Protein 1RYA (pdb70)

Organism: Escherichia coli (strain K12) (NCBI:txid83333)

CATH classification: 3.90.79.10

Secondary structure (DSSP, 8-state):
--PPPHHHHHHHHHHS-EEEEEEEEE-TTS-EEEEEE-SSSSTTSEE--EEEPPTT--HHHHHHHHHHHHHSS---GGGSEEEEEEEEEESSBTTBSSS-EEEEEEEEEEE--GGG----SSSEEEEEEE-HHHHHH-TTB-HHHHGGG-HHHHTT-TT-/--PPPHHHHHHHHHHS-EEEEEEEEE-TTS-EEEEEE-SSSSTTSEE--EEEPPTT--HHHHHHHHHHHHHS----GGGPEEEEEEEEEESSBTTBSSS-EEEEEEEEEEE--GGG----SSSEEEEEEE-HHHHHH-TTB-HHHHTTTS--S-EEEE--

GO terms:
  GO:0047917 GDP-glucosidase activity (F, IDA)
  GO:0000287 magnesium ion binding (F, IMP)
  GO:0030145 manganese ion binding (F, IMP)
  GO:0000287 magnesium ion binding (F, IDA)
  GO:0008727 GDP-mannose mannosyl hydrolase activity (F, IDA)
  GO:0042802 identical protein binding (F, IDA)
  GO:0042803 protein homodimerization activity (F, IDA)

Structure (mmCIF, N/CA/C/O backbone):
data_1RYA
#
_entry.id   1RYA
#
_cell.length_a   50.069
_cell.length_b   81.363
_cell.length_c   98.974
_cell.angle_alpha   90.00
_cell.angle_beta   90.00
_cell.angle_gamma   90.00
#
_symmetry.space_group_name_H-M   'P 21 21 21'
#
loop_
_entity.id
_entity.type
_entity.pdbx_description
1 polymer 'GDP-mannose mannosyl hydrolase'
2 non-polymer 'MAGNESIUM ION'
3 non-polymer "GUANOSINE-5'-DIPHOSPHATE"
4 non-polymer 2-AMINO-2-HYDROXYMETHYL-PROPANE-1,3-DIOL
5 non-polymer 'CHLORIDE ION'
6 water water
#
loop_
_atom_site.group_PDB
_atom_site.id
_atom_site.type_symbol
_atom_site.label_atom_id
_atom_site.label_alt_id
_atom_site.label_comp_id
_atom_site.label_asym_id
_atom_site.label_entity_id
_atom_site.label_seq_id
_atom_site.pdbx_PDB_ins_code
_atom_site.Cartn_x
_atom_site.Cartn_y
_atom_site.Cartn_z
_atom_site.occupancy
_atom_site.B_iso_or_equiv
_atom_site.auth_seq_id
_atom_site.auth_comp_id
_atom_site.auth_asym_id
_atom_site.auth_atom_id
_atom_site.pdbx_PDB_model_num
ATOM 1 N N . MET A 1 1 ? 14.555 25.915 44.456 1.00 24.52 1 MET A N 1
ATOM 2 C CA . MET A 1 1 ? 15.163 25.129 45.581 1.00 24.64 1 MET A CA 1
ATOM 3 C C . MET A 1 1 ? 15.525 23.740 45.082 1.00 23.04 1 MET A C 1
ATOM 4 O O . MET A 1 1 ? 14.650 22.990 44.654 1.00 24.31 1 MET A O 1
ATOM 9 N N . MET A 1 2 ? 16.813 23.407 45.135 1.00 20.54 2 MET A N 1
ATOM 10 C CA . MET A 1 2 ? 17.304 22.096 44.747 1.00 18.02 2 MET A CA 1
ATOM 11 C C . MET A 1 2 ? 18.763 21.922 45.155 1.00 16.04 2 MET A C 1
ATOM 12 O O . MET A 1 2 ? 19.673 22.284 44.413 1.00 15.04 2 MET A O 1
ATOM 17 N N . PHE A 1 3 ? 18.981 21.365 46.337 1.00 14.29 3 PHE A N 1
ATOM 18 C CA . PHE A 1 3 ? 20.310 20.949 46.755 1.00 13.17 3 PHE A CA 1
ATOM 19 C C . PHE A 1 3 ? 20.551 19.574 46.143 1.00 12.85 3 PHE A C 1
ATOM 20 O O . PHE A 1 3 ? 19.745 18.657 46.330 1.00 14.40 3 PHE A O 1
ATOM 28 N N . LEU A 1 4 ? 21.625 19.442 45.377 1.00 10.76 4 LEU A N 1
ATOM 29 C CA . LEU A 1 4 ? 21.883 18.228 44.595 1.00 10.89 4 LEU A CA 1
ATOM 30 C C . LEU A 1 4 ? 22.658 17.193 45.385 1.00 10.34 4 LEU A C 1
ATOM 31 O O . LEU A 1 4 ? 23.583 17.529 46.120 1.00 10.57 4 LEU A O 1
ATOM 36 N N . ARG A 1 5 ? 22.324 15.927 45.203 1.00 10.62 5 ARG A N 1
ATOM 37 C CA . ARG A 1 5 ? 23.161 14.862 45.701 1.00 10.72 5 ARG A CA 1
ATOM 38 C C . ARG A 1 5 ? 24.535 14.983 45.040 1.00 10.09 5 ARG A C 1
ATOM 39 O O . ARG A 1 5 ? 24.682 15.573 43.955 1.00 10.03 5 ARG A O 1
ATOM 47 N N . GLN A 1 6 ? 25.534 14.425 45.683 1.00 10.32 6 GLN A N 1
ATOM 48 C CA . GLN A 1 6 ? 26.907 14.661 45.271 1.00 10.83 6 GLN A CA 1
ATOM 49 C C . GLN A 1 6 ? 27.194 14.232 43.841 1.00 10.24 6 GLN A C 1
ATOM 50 O O . GLN A 1 6 ? 27.939 14.912 43.156 1.00 9.78 6 GLN A O 1
ATOM 56 N N . GLU A 1 7 ? 26.621 13.126 43.374 1.00 10.33 7 GLU A N 1
ATOM 57 C CA . GLU A 1 7 ? 26.898 12.666 42.010 1.00 10.84 7 GLU A CA 1
ATOM 58 C C . GLU A 1 7 ? 26.484 13.695 40.995 1.00 10.39 7 GLU A C 1
ATOM 59 O O . GLU A 1 7 ? 27.217 13.997 40.048 1.00 10.04 7 GLU A O 1
ATOM 65 N N . ASP A 1 8 ? 25.275 14.225 41.161 1.00 10.20 8 ASP A N 1
ATOM 66 C CA . ASP A 1 8 ? 24.777 15.205 40.208 1.00 10.35 8 ASP A CA 1
ATOM 67 C C . ASP A 1 8 ? 25.457 16.551 40.359 1.00 9.26 8 ASP A C 1
ATOM 68 O O . ASP A 1 8 ? 25.677 17.225 39.362 1.00 9.25 8 ASP A O 1
ATOM 73 N N . PHE A 1 9 ? 25.850 16.909 41.576 1.00 9.26 9 PHE A N 1
ATOM 74 C CA . PHE A 1 9 ? 26.639 18.120 41.740 1.00 8.67 9 PHE A CA 1
ATOM 75 C C . PHE A 1 9 ? 27.995 17.984 41.027 1.00 8.24 9 PHE A C 1
ATOM 76 O O . PHE A 1 9 ? 28.436 18.920 40.358 1.00 8.35 9 PHE A O 1
ATOM 84 N N . ALA A 1 10 ? 28.623 16.812 41.108 1.00 8.10 10 ALA A N 1
ATOM 85 C CA . ALA A 1 10 ? 29.883 16.588 40.410 1.00 7.62 10 ALA A CA 1
ATOM 86 C C . ALA A 1 10 ? 29.685 16.737 38.908 1.00 7.59 10 ALA A C 1
ATOM 87 O O . ALA A 1 10 ? 30.464 17.394 38.247 1.00 8.20 10 ALA A O 1
ATOM 89 N N . THR A 1 11 ? 28.643 16.115 38.356 1.00 7.79 11 THR A N 1
ATOM 90 C CA . THR A 1 11 ? 28.396 16.202 36.927 1.00 7.51 11 THR A CA 1
ATOM 91 C C . THR A 1 11 ? 28.136 17.654 36.504 1.00 7.65 11 THR A C 1
ATOM 92 O O . THR A 1 11 ? 28.636 18.116 35.488 1.00 8.10 11 THR A O 1
ATOM 96 N N . VAL A 1 12 ? 27.368 18.383 37.304 1.00 7.90 12 VAL A N 1
ATOM 97 C CA . VAL A 1 12 ? 27.101 19.795 37.051 1.00 7.93 12 VAL A CA 1
ATOM 98 C C . VAL A 1 12 ? 28.416 20.591 37.033 1.00 7.29 12 VAL A C 1
ATOM 99 O O . VAL A 1 12 ? 28.689 21.332 36.081 1.00 7.21 12 VAL A O 1
ATOM 103 N N . VAL A 1 13 ? 29.229 20.453 38.081 1.00 7.88 13 VAL A N 1
ATOM 104 C CA . VAL A 1 13 ? 30.448 21.235 38.164 1.00 7.71 13 VAL A CA 1
ATOM 105 C C . VAL A 1 13 ? 31.403 20.901 36.995 1.00 7.93 13 VAL A C 1
ATOM 106 O O . VAL A 1 13 ? 32.033 21.794 36.424 1.00 8.35 13 VAL A O 1
ATOM 110 N N . ARG A 1 14 ? 31.494 19.634 36.623 1.00 8.08 14 ARG A N 1
ATOM 111 C CA . ARG A 1 14 ? 32.297 19.229 35.467 1.00 9.38 14 ARG A CA 1
ATOM 112 C C . ARG A 1 14 ? 31.849 19.877 34.176 1.00 9.19 14 ARG A C 1
ATOM 113 O O . ARG A 1 14 ? 32.654 20.099 33.260 1.00 10.50 14 ARG A O 1
ATOM 121 N N . SER A 1 15 ? 30.540 20.100 34.067 1.00 8.36 15 SER A N 1
ATOM 122 C CA . SER A 1 15 ? 29.897 20.323 32.768 1.00 8.60 15 SER A CA 1
ATOM 123 C C . SER A 1 15 ? 29.457 21.749 32.455 1.00 7.70 15 SER A C 1
ATOM 124 O O . SER A 1 15 ? 29.175 22.021 31.305 1.00 8.15 15 SER A O 1
ATOM 127 N N . THR A 1 16 ? 29.375 22.646 33.437 1.00 7.85 16 THR A N 1
ATOM 128 C CA . THR A 1 16 ? 28.737 23.936 33.182 1.00 7.51 16 THR A CA 1
ATOM 129 C C . THR A 1 16 ? 29.140 24.956 34.232 1.00 7.15 16 THR A C 1
ATOM 130 O O . THR A 1 16 ? 29.525 24.561 35.318 1.00 7.96 16 THR A O 1
ATOM 134 N N . PRO A 1 17 ? 29.035 26.269 33.965 1.00 7.46 17 PRO A N 1
ATOM 135 C CA . PRO A 1 17 ? 29.292 27.239 35.030 1.00 7.87 17 PRO A CA 1
ATOM 136 C C . PRO A 1 17 ? 28.239 27.202 36.132 1.00 7.22 17 PRO A C 1
ATOM 137 O O . PRO A 1 17 ? 27.036 27.015 35.896 1.00 7.75 17 PRO A O 1
ATOM 141 N N . LEU A 1 18 ? 28.701 27.354 37.358 1.00 7.23 18 LEU A N 1
ATOM 142 C CA . LEU A 1 18 ? 27.855 27.706 38.486 1.00 7.29 18 LEU A CA 1
ATOM 143 C C . LEU A 1 18 ? 27.530 29.179 38.403 1.00 7.21 18 LEU A C 1
ATOM 144 O O . LEU A 1 18 ? 28.262 29.958 37.791 1.00 8.15 18 LEU A O 1
ATOM 149 N N . VAL A 1 19 ? 26.412 29.551 39.013 1.00 8.01 19 VAL A N 1
ATOM 150 C CA . VAL A 1 19 ? 26.022 30.936 39.154 1.00 9.15 19 VAL A CA 1
ATOM 151 C C . VAL A 1 19 ? 25.954 31.226 40.637 1.00 8.00 19 VAL A C 1
ATOM 152 O O . VAL A 1 19 ? 25.338 30.468 41.368 1.00 8.42 19 VAL A O 1
ATOM 156 N N . SER A 1 20 ? 26.624 32.275 41.093 1.00 8.20 20 SER A N 1
ATOM 157 C CA . SER A 1 20 ? 26.698 32.529 42.529 1.00 8.12 20 SER A CA 1
ATOM 158 C C . SER A 1 20 ? 26.538 33.998 42.868 1.00 7.66 20 SER A C 1
ATOM 159 O O . SER A 1 20 ? 26.585 34.849 41.999 1.00 8.13 20 SER A O 1
ATOM 162 N N . LEU A 1 21 ? 26.313 34.254 44.155 1.00 7.45 21 LEU A N 1
ATOM 163 C CA . LEU A 1 21 ? 26.304 35.608 44.727 1.00 8.25 21 LEU A CA 1
ATOM 164 C C . LEU A 1 21 ? 27.464 35.715 45.688 1.00 8.76 21 LEU A C 1
ATOM 165 O O . LEU A 1 21 ? 27.647 34.830 46.509 1.00 9.56 21 LEU A O 1
ATOM 170 N N . ASP A 1 22 ? 28.246 36.781 45.582 1.00 7.70 22 ASP A N 1
ATOM 171 C CA . ASP A 1 22 ? 29.289 37.110 46.552 1.00 8.48 22 ASP A CA 1
ATOM 172 C C . ASP A 1 22 ? 28.881 38.351 47.302 1.00 7.92 22 ASP A C 1
ATOM 173 O O . ASP A 1 22 ? 28.366 39.292 46.716 1.00 8.24 22 ASP A O 1
ATOM 178 N N . PHE A 1 23 ? 29.145 38.349 48.614 1.00 7.50 23 PHE A N 1
ATOM 179 C CA . PHE A 1 23 ? 28.773 39.443 49.516 1.00 8.00 23 PHE A CA 1
ATOM 180 C C . PHE A 1 23 ? 30.025 40.187 49.961 1.00 8.43 23 PHE A C 1
ATOM 181 O O . PHE A 1 23 ? 30.904 39.609 50.605 1.00 8.70 23 PHE A O 1
ATOM 189 N N . ILE A 1 24 ? 30.097 41.461 49.602 1.00 8.99 24 ILE A N 1
ATOM 190 C CA . ILE A 1 24 ? 31.184 42.347 49.973 1.00 9.58 24 ILE A CA 1
ATOM 191 C C . ILE A 1 24 ? 30.600 43.198 51.102 1.00 8.81 24 ILE A C 1
ATOM 192 O O . ILE A 1 24 ? 29.857 44.160 50.865 1.00 9.32 24 ILE A O 1
ATOM 197 N N . VAL A 1 25 ? 30.887 42.796 52.332 1.00 8.43 25 VAL A N 1
ATOM 198 C CA . VAL A 1 25 ? 30.194 43.254 53.535 1.00 8.96 25 VAL A CA 1
ATOM 199 C C . VAL A 1 25 ? 31.106 44.189 54.323 1.00 9.50 25 VAL A C 1
ATOM 200 O O . VAL A 1 25 ? 32.206 43.818 54.662 1.00 9.57 25 VAL A O 1
ATOM 204 N N . GLU A 1 26 ? 30.623 45.396 54.596 1.00 10.69 26 GLU A N 1
ATOM 205 C CA . GLU A 1 26 ? 31.379 46.427 55.294 1.00 11.42 26 GLU A CA 1
ATOM 206 C C . GLU A 1 26 ? 30.839 46.560 56.718 1.00 11.42 26 GLU A C 1
ATOM 207 O O . GLU A 1 26 ? 29.622 46.442 56.935 1.00 12.01 26 GLU A O 1
ATOM 213 N N . ASN A 1 27 ? 31.720 46.825 57.674 1.00 11.60 27 ASN A N 1
ATOM 214 C CA . ASN A 1 27 ? 31.310 47.090 59.053 1.00 12.75 27 ASN A CA 1
ATOM 215 C C . ASN A 1 27 ? 31.269 48.606 59.317 1.00 14.36 27 ASN A C 1
ATOM 216 O O . ASN A 1 27 ? 31.239 49.397 58.382 1.00 15.13 27 ASN A O 1
ATOM 221 N N . SER A 1 28 ? 31.307 48.997 60.592 1.00 16.45 28 SER A N 1
ATOM 222 C CA . SER A 1 28 ? 31.231 50.417 60.982 1.00 18.37 28 SER A CA 1
ATOM 223 C C . SER A 1 28 ? 32.566 51.151 60.903 1.00 19.03 28 SER A C 1
ATOM 224 O O . SER A 1 28 ? 32.612 52.366 61.106 1.00 21.24 28 SER A O 1
ATOM 227 N N . ARG A 1 29 ? 33.650 50.421 60.644 1.00 18.53 29 ARG A N 1
ATOM 228 C CA . ARG A 1 29 ? 35.023 50.949 60.598 1.00 18.96 29 ARG A CA 1
ATOM 229 C C . ARG A 1 29 ? 35.612 50.970 59.178 1.00 18.11 29 ARG A C 1
ATOM 230 O O . ARG A 1 29 ? 36.832 51.079 59.014 1.00 19.19 29 ARG A O 1
ATOM 238 N N . GLY A 1 30 ? 34.770 50.806 58.159 1.00 17.07 30 GLY A N 1
ATOM 239 C CA . GLY A 1 30 ? 35.230 50.822 56.777 1.00 16.51 30 GLY A CA 1
ATOM 240 C C . GLY A 1 30 ? 36.034 49.594 56.353 1.00 15.78 30 GLY A C 1
ATOM 241 O O . GLY A 1 30 ? 36.786 49.642 55.382 1.00 17.87 30 GLY A O 1
ATOM 242 N N . GLU A 1 31 ? 35.857 48.499 57.080 1.00 12.48 31 GLU A N 1
ATOM 243 C CA . GLU A 1 31 ? 36.549 47.235 56.836 1.00 11.28 31 GLU A CA 1
ATOM 244 C C . GLU A 1 31 ? 35.571 46.231 56.247 1.00 10.47 31 GLU A C 1
ATOM 245 O O . GLU A 1 31 ? 34.361 46.385 56.380 1.00 10.52 31 GLU A O 1
ATOM 251 N N . PHE A 1 32 ? 36.111 45.185 55.635 1.00 9.63 32 PHE A N 1
ATOM 252 C CA . PHE A 1 32 ? 35.319 44.232 54.847 1.00 9.10 32 PHE A CA 1
ATOM 253 C C . PHE A 1 32 ? 35.497 42.817 55.370 1.00 8.65 32 PHE A C 1
ATOM 254 O O . PHE A 1 32 ? 36.585 42.420 55.787 1.00 9.61 32 PHE A O 1
ATOM 262 N N . LEU A 1 33 ? 34.420 42.042 55.342 1.00 8.38 33 LEU A N 1
ATOM 263 C CA . LEU A 1 33 ? 34.400 40.710 55.933 1.00 8.29 33 LEU A CA 1
ATOM 264 C C . LEU A 1 33 ? 35.054 39.662 55.034 1.00 8.43 33 LEU A C 1
ATOM 265 O O . LEU A 1 33 ? 34.666 39.478 53.876 1.00 9.07 33 LEU A O 1
ATOM 270 N N . LEU A 1 34 ? 36.028 38.952 55.589 1.00 8.42 34 LEU A N 1
ATOM 271 C CA . LEU A 1 34 ? 36.632 37.801 54.943 1.00 9.23 34 LEU A CA 1
ATOM 272 C C . LEU A 1 34 ? 36.627 36.632 55.898 1.00 8.41 34 LEU A C 1
ATOM 273 O O . LEU A 1 34 ? 36.852 36.786 57.104 1.00 9.15 34 LEU A O 1
ATOM 278 N N . GLY A 1 35 ? 36.379 35.447 55.376 1.00 8.15 35 GLY A N 1
ATOM 279 C CA . GLY A 1 35 ? 36.456 34.220 56.138 1.00 8.10 35 GLY A CA 1
ATOM 280 C C . GLY A 1 35 ? 37.500 33.291 55.570 1.00 7.86 35 GLY A C 1
ATOM 281 O O . GLY A 1 35 ? 37.774 33.330 54.388 1.00 8.22 35 GLY A O 1
ATOM 282 N N . LYS A 1 36 ? 38.113 32.475 56.420 1.00 8.51 36 LYS A N 1
ATOM 283 C CA . LYS A 1 36 ? 39.144 31.548 55.991 1.00 8.63 36 LYS A CA 1
ATOM 284 C C . LYS A 1 36 ? 38.457 30.234 55.610 1.00 8.54 36 LYS A C 1
ATOM 285 O O . LYS A 1 36 ? 37.906 29.547 56.453 1.00 8.78 36 LYS A O 1
ATOM 291 N N . ARG A 1 37 ? 38.428 29.940 54.319 1.00 7.85 37 ARG A N 1
ATOM 292 C CA . ARG A 1 37 ? 37.571 28.891 53.771 1.00 8.13 37 ARG A CA 1
ATOM 293 C C . ARG A 1 37 ? 38.025 27.510 54.193 1.00 8.69 37 ARG A C 1
ATOM 294 O O . ARG A 1 37 ? 39.215 27.180 54.094 1.00 9.92 37 ARG A O 1
ATOM 302 N N . THR A 1 38 ? 37.066 26.691 54.588 1.00 9.03 38 THR A N 1
ATOM 303 C CA . THR A 1 38 ? 37.314 25.304 54.949 1.00 10.92 38 THR A CA 1
ATOM 304 C C . THR A 1 38 ? 37.089 24.328 53.788 1.00 10.62 38 THR A C 1
ATOM 305 O O . THR A 1 38 ? 37.490 23.183 53.879 1.00 11.99 38 THR A O 1
ATOM 309 N N . ASN A 1 39 ? 36.424 24.772 52.726 1.00 10.05 39 ASN A N 1
ATOM 310 C CA . ASN A 1 39 ? 36.085 23.930 51.583 1.00 10.48 39 ASN A CA 1
ATOM 311 C C . ASN A 1 39 ? 36.843 24.370 50.332 1.00 10.15 39 ASN A C 1
ATOM 312 O O . ASN A 1 39 ? 37.177 25.529 50.152 1.00 9.76 39 ASN A O 1
ATOM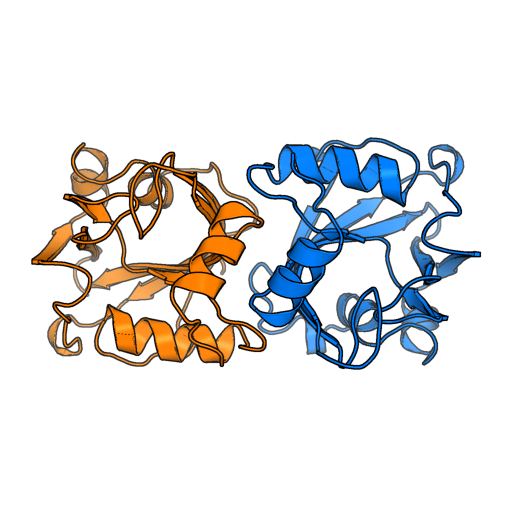 317 N N . ARG A 1 40 ? 37.048 23.420 49.433 1.00 10.12 40 ARG A N 1
ATOM 318 C CA . ARG A 1 40 ? 37.481 23.703 48.076 1.00 9.83 40 ARG A CA 1
ATOM 319 C C . ARG A 1 40 ? 36.273 24.218 47.283 1.00 9.25 40 ARG A C 1
ATOM 320 O O . ARG A 1 40 ? 35.145 23.862 47.609 1.00 9.11 40 ARG A O 1
ATOM 328 N N . PRO A 1 41 ? 36.465 25.030 46.247 1.00 9.32 41 PRO A N 1
ATOM 329 C CA . PRO A 1 41 ? 37.767 25.571 45.834 1.00 10.14 41 PRO A CA 1
ATOM 330 C C . PRO A 1 41 ? 38.230 26.742 46.700 1.00 10.25 41 PRO A C 1
ATOM 331 O O . PRO A 1 41 ? 37.493 27.159 47.589 1.00 10.09 41 PRO A O 1
ATOM 335 N N . ALA A 1 42 ? 39.435 27.256 46.441 1.00 10.85 42 ALA A N 1
ATOM 336 C CA . ALA A 1 42 ? 40.044 28.319 47.248 1.00 10.91 42 ALA A CA 1
ATOM 337 C C . ALA A 1 42 ? 40.111 27.931 48.735 1.00 10.80 42 ALA A C 1
ATOM 338 O O . ALA A 1 42 ? 40.006 28.770 49.615 1.00 11.11 42 ALA A O 1
ATOM 340 N N . GLN A 1 43 ? 40.275 26.650 49.010 1.00 10.76 43 GLN A N 1
ATOM 341 C CA . GLN A 1 43 ? 40.405 26.169 50.379 1.00 10.77 43 GLN A CA 1
ATOM 342 C C . GLN A 1 43 ? 41.616 26.763 51.077 1.00 10.56 43 GLN A C 1
ATOM 343 O O . GLN A 1 43 ? 42.704 26.842 50.493 1.00 11.46 43 GLN A O 1
ATOM 349 N N . GLY A 1 44 ? 41.425 27.213 52.310 1.00 10.05 44 GLY A N 1
ATOM 350 C CA . GLY A 1 44 ? 42.491 27.768 53.131 1.00 9.99 44 GLY A CA 1
ATOM 351 C C . GLY A 1 44 ? 42.736 29.251 52.929 1.00 10.06 44 GLY A C 1
ATOM 352 O O . GLY A 1 44 ? 43.430 29.883 53.722 1.00 11.49 44 GLY A O 1
ATOM 353 N N . TYR A 1 45 ? 42.195 29.812 51.853 1.00 9.77 45 TYR A N 1
ATOM 354 C CA . TYR A 1 45 ? 42.311 31.237 51.578 1.00 8.93 45 TYR A CA 1
ATOM 355 C C . TYR A 1 45 ? 41.248 32.034 52.310 1.00 8.72 45 TYR A C 1
ATOM 356 O O . TYR A 1 45 ? 40.155 31.548 52.541 1.00 9.26 45 TYR A O 1
ATOM 365 N N . TRP A 1 46 ? 41.569 33.280 52.633 1.00 8.65 46 TRP A N 1
ATOM 366 C CA . TRP A 1 46 ? 40.582 34.265 53.039 1.00 8.30 46 TRP A CA 1
ATOM 367 C C . TRP A 1 46 ? 39.776 34.691 51.814 1.00 8.62 46 TRP A C 1
ATOM 368 O O . TRP A 1 46 ? 40.341 34.991 50.765 1.00 9.29 46 TRP A O 1
ATOM 379 N N . PHE A 1 47 ? 38.455 34.739 51.962 1.00 8.13 47 PHE A N 1
ATOM 380 C CA . PHE A 1 47 ? 37.561 35.024 50.841 1.00 8.02 47 PHE A CA 1
ATOM 381 C C . PHE A 1 47 ? 36.314 35.691 51.386 1.00 8.09 47 PHE A C 1
ATOM 382 O O . PHE A 1 47 ? 35.891 35.415 52.515 1.00 8.12 47 PHE A O 1
ATOM 390 N N . VAL A 1 48 ? 35.697 36.555 50.598 1.00 7.84 48 VAL A N 1
ATOM 391 C CA . VAL A 1 48 ? 34.366 37.052 50.955 1.00 8.24 48 VAL A CA 1
ATOM 392 C C . VAL A 1 48 ? 33.369 35.893 51.005 1.00 7.90 48 VAL A C 1
ATOM 393 O O . VAL A 1 48 ? 33.549 34.888 50.295 1.00 8.52 48 VAL A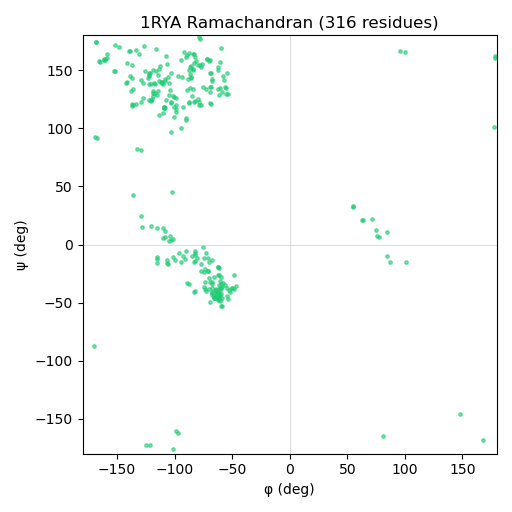 O 1
ATOM 397 N N . PRO A 1 49 ? 32.336 35.974 51.830 1.00 7.99 49 PRO A N 1
ATOM 398 C CA . PRO A 1 49 ? 31.292 34.939 51.802 1.00 8.04 49 PRO A CA 1
ATOM 399 C C . PRO A 1 49 ? 30.479 34.975 50.524 1.00 7.91 49 PRO A C 1
ATOM 400 O O . PRO A 1 49 ? 30.245 36.036 49.980 1.00 8.07 49 PRO A O 1
ATOM 404 N N . GLY A 1 50 ? 30.031 33.817 50.084 1.00 7.88 50 GLY A N 1
ATOM 405 C CA . GLY A 1 50 ? 29.259 33.755 48.857 1.00 7.82 50 GLY A CA 1
ATOM 406 C C . GLY A 1 50 ? 28.879 32.337 48.513 1.00 7.72 50 GLY A C 1
ATOM 407 O O . GLY A 1 50 ? 29.495 31.402 49.006 1.00 8.56 50 GLY A O 1
ATOM 408 N N . GLY A 1 51 ? 27.892 32.145 47.640 1.00 7.35 51 GLY A N 1
ATOM 409 C CA . GLY A 1 51 ? 27.529 30.798 47.265 1.00 7.47 51 GLY A CA 1
ATOM 410 C C . GLY A 1 51 ? 26.610 30.735 46.087 1.00 7.58 51 GLY A C 1
ATOM 411 O O . GLY A 1 51 ? 26.150 31.753 45.590 1.00 7.08 51 GLY A O 1
ATOM 412 N N . ARG A 1 52 ? 26.356 29.514 45.636 1.00 7.92 52 ARG A N 1
ATOM 413 C CA . ARG A 1 52 ? 25.668 29.310 44.366 1.00 8.05 52 ARG A CA 1
ATOM 414 C C . ARG A 1 52 ? 24.133 29.374 44.462 1.00 7.39 52 ARG A C 1
ATOM 415 O O . ARG A 1 52 ? 23.538 29.042 45.492 1.00 8.31 52 ARG A O 1
ATOM 423 N N . VAL A 1 53 ? 23.541 29.816 43.359 1.00 7.47 53 VAL A N 1
ATOM 424 C CA . VAL A 1 53 ? 22.099 29.831 43.127 1.00 8.08 53 VAL A CA 1
ATOM 425 C C . VAL A 1 53 ? 21.677 28.453 42.625 1.00 8.07 53 VAL A C 1
ATOM 426 O O . VAL A 1 53 ? 22.318 27.878 41.745 1.00 8.81 53 VAL A O 1
ATOM 430 N N . GLN A 1 54 ? 20.602 27.914 43.193 1.00 8.08 54 GLN A N 1
ATOM 431 C CA . GLN A 1 54 ? 20.103 26.599 42.854 1.00 8.05 54 GLN A CA 1
ATOM 432 C C . GLN A 1 54 ? 19.097 26.654 41.700 1.00 7.74 54 GLN A C 1
ATOM 433 O O . GLN A 1 54 ? 18.572 27.703 41.343 1.00 7.92 54 GLN A O 1
ATOM 439 N N . LYS A 1 55 ? 18.867 25.488 41.115 1.00 8.24 55 LYS A N 1
ATOM 440 C CA . LYS A 1 55 ? 17.862 25.326 40.070 1.00 8.74 55 LYS A CA 1
ATOM 441 C C . LYS A 1 55 ? 16.488 25.832 40.506 1.00 8.60 55 LYS A C 1
ATOM 442 O O . LYS A 1 55 ? 15.984 25.466 41.578 1.00 9.45 55 LYS A O 1
ATOM 448 N N . ASP A 1 56 ? 15.898 26.660 39.657 1.00 9.25 56 ASP A N 1
ATOM 449 C CA . ASP A 1 56 ? 14.565 27.234 39.842 1.00 9.47 56 ASP A CA 1
ATOM 450 C C . ASP A 1 56 ? 14.462 28.136 41.060 1.00 10.45 56 ASP A C 1
ATOM 451 O O . ASP A 1 56 ? 13.356 28.444 41.504 1.00 12.51 56 ASP A O 1
ATOM 456 N N . GLU A 1 57 ? 15.599 28.642 41.532 1.00 9.69 57 GLU A N 1
ATOM 457 C CA . GLU A 1 57 ? 15.639 29.582 42.635 1.00 9.30 57 GLU A CA 1
ATOM 458 C C . GLU A 1 57 ? 15.827 30.984 42.097 1.00 9.42 57 GLU A C 1
ATOM 459 O O . GLU A 1 57 ? 16.748 31.240 41.330 1.00 9.60 57 GLU A O 1
ATOM 465 N N . THR A 1 58 ? 14.978 31.925 42.498 1.00 9.14 58 THR A N 1
ATOM 466 C CA . THR A 1 58 ? 15.164 33.304 42.080 1.00 9.89 58 THR A CA 1
ATOM 467 C C . THR A 1 58 ? 16.356 33.910 42.777 1.00 9.11 58 THR A C 1
ATOM 468 O O . THR A 1 58 ? 16.779 33.437 43.843 1.00 9.51 58 THR A O 1
ATOM 472 N N . LEU A 1 59 ? 16.891 34.979 42.197 1.00 9.22 59 LEU A N 1
ATOM 473 C CA . LEU A 1 59 ? 17.987 35.705 42.840 1.00 9.19 59 LEU A CA 1
ATOM 474 C C . LEU A 1 59 ? 17.556 36.248 44.199 1.00 9.87 59 LEU A C 1
ATOM 475 O O . LEU A 1 59 ? 18.323 36.240 45.138 1.00 9.93 59 LEU A O 1
ATOM 480 N N . GLU A 1 60 ? 16.312 36.692 44.281 1.00 11.01 60 GLU A N 1
ATOM 481 C CA . GLU A 1 60 ? 15.733 37.233 45.502 1.00 11.42 60 GLU A CA 1
ATOM 482 C C . GLU A 1 60 ? 15.744 36.158 46.602 1.00 11.22 60 GLU A C 1
ATOM 483 O O . GLU A 1 60 ? 16.177 36.405 47.734 1.00 11.64 60 GLU A O 1
ATOM 489 N N . ALA A 1 61 ? 15.275 34.958 46.275 1.00 10.02 61 ALA A N 1
ATOM 490 C CA . ALA A 1 61 ? 15.269 33.868 47.237 1.00 9.77 61 ALA A CA 1
ATOM 491 C C . ALA A 1 61 ? 16.681 33.416 47.587 1.00 9.75 61 ALA A C 1
ATOM 492 O O . ALA A 1 61 ? 16.973 33.110 48.727 1.00 9.89 61 ALA A O 1
ATOM 494 N N . ALA A 1 62 ? 17.566 33.344 46.602 1.00 9.50 62 ALA 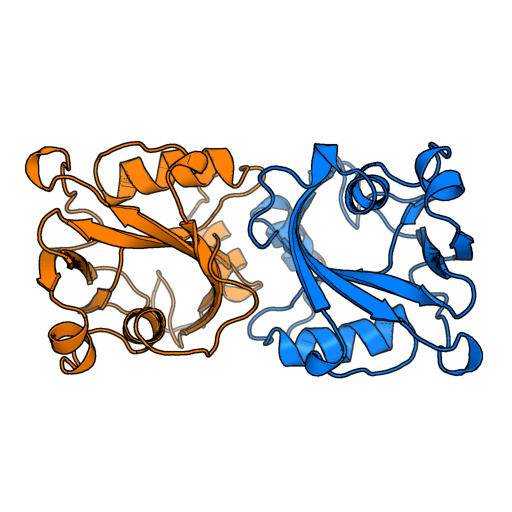A N 1
ATOM 495 C CA . ALA A 1 62 ? 18.954 32.970 46.856 1.00 8.99 62 ALA A CA 1
ATOM 496 C C . ALA A 1 62 ? 19.640 33.952 47.800 1.00 8.33 62 ALA A C 1
ATOM 497 O O . ALA A 1 62 ? 20.398 33.545 48.663 1.00 8.42 62 ALA A O 1
ATOM 499 N N . PHE A 1 63 ? 19.362 35.235 47.624 1.00 8.09 63 PHE A N 1
ATOM 500 C CA . PHE A 1 63 ? 19.994 36.247 48.448 1.00 7.61 63 PHE A CA 1
ATOM 501 C C . PHE A 1 63 ? 19.620 36.049 49.922 1.00 8.03 63 PHE A C 1
ATOM 502 O O . PHE A 1 63 ? 20.465 36.132 50.810 1.00 8.21 63 PHE A O 1
ATOM 510 N N . GLU A 1 64 ? 18.336 35.788 50.170 1.00 8.22 64 GLU A N 1
ATOM 511 C CA . GLU A 1 64 ? 17.871 35.527 51.541 1.00 8.76 64 GLU A CA 1
ATOM 512 C C . GLU A 1 64 ? 18.477 34.250 52.102 1.00 8.53 64 GLU A C 1
ATOM 513 O O . GLU A 1 64 ? 18.960 34.215 53.237 1.00 8.74 64 GLU A O 1
ATOM 519 N N . ARG A 1 65 ? 18.468 33.189 51.315 1.00 8.28 65 ARG A N 1
ATOM 520 C CA . ARG A 1 65 ? 18.990 31.915 51.781 1.00 8.57 65 ARG A CA 1
ATOM 521 C C . ARG A 1 65 ? 20.490 32.028 52.081 1.00 8.46 65 ARG A C 1
ATOM 522 O O . ARG A 1 65 ? 20.971 31.547 53.103 1.00 9.21 65 ARG A O 1
ATOM 530 N N . LEU A 1 66 ? 21.223 32.658 51.171 1.00 8.03 66 LEU A N 1
ATOM 531 C CA . LEU A 1 66 ? 22.673 32.746 51.250 1.00 8.41 66 LEU A CA 1
ATOM 532 C C . LEU A 1 66 ? 23.146 33.717 52.334 1.00 8.48 66 LEU A C 1
ATOM 533 O O . LEU A 1 66 ? 24.128 33.438 53.002 1.00 8.77 66 LEU A O 1
ATOM 538 N N . THR A 1 67 ? 22.471 34.851 52.521 1.00 7.87 67 THR A N 1
ATOM 539 C CA . THR A 1 67 ? 22.872 35.717 53.631 1.00 8.17 67 THR A CA 1
ATOM 540 C C . THR A 1 67 ? 22.640 34.998 54.949 1.00 8.53 67 THR A C 1
ATOM 541 O O . THR A 1 67 ? 23.481 35.036 55.837 1.00 9.12 67 THR A O 1
ATOM 545 N N . MET A 1 68 ? 21.515 34.308 55.075 1.00 9.11 68 MET A N 1
ATOM 546 C CA . MET A 1 68 ? 21.275 33.569 56.292 1.00 10.29 68 MET A CA 1
ATOM 547 C C . MET A 1 68 ? 22.316 32.464 56.500 1.00 9.93 68 MET A C 1
ATOM 548 O O . MET A 1 68 ? 22.872 32.315 57.599 1.00 11.49 68 MET A O 1
ATOM 553 N N . ALA A 1 69 ? 22.621 31.697 55.456 1.00 10.17 69 ALA A N 1
ATOM 554 C CA . ALA A 1 69 ? 23.563 30.575 55.589 1.00 10.99 69 ALA A CA 1
ATOM 555 C C . ALA A 1 69 ? 24.998 31.035 55.799 1.00 10.63 69 ALA A C 1
ATOM 556 O O . ALA A 1 69 ? 25.756 30.414 56.545 1.00 12.08 69 ALA A O 1
ATOM 558 N N . GLU A 1 70 ? 25.391 32.105 55.129 1.00 9.14 70 GLU A N 1
ATOM 559 C CA . GLU A 1 70 ? 26.790 32.566 55.158 1.00 8.97 70 GLU A CA 1
ATOM 560 C C . GLU A 1 70 ? 27.094 33.510 56.310 1.00 9.01 70 GLU A C 1
ATOM 561 O O . GLU A 1 70 ? 28.215 33.537 56.793 1.00 9.36 70 GLU A O 1
ATOM 567 N N . LEU A 1 71 ? 26.125 34.335 56.693 1.00 8.90 71 LEU A N 1
ATOM 568 C CA . LEU A 1 71 ? 26.326 35.420 57.651 1.00 9.31 71 LEU A CA 1
ATOM 569 C C . LEU A 1 71 ? 25.543 35.231 58.948 1.00 9.61 71 LEU A C 1
ATOM 570 O O . LEU A 1 71 ? 25.781 35.952 59.915 1.00 10.91 71 LEU A O 1
ATOM 575 N N . GLY A 1 72 ? 24.604 34.290 58.964 1.00 10.00 72 GLY A N 1
ATOM 576 C CA . GLY A 1 72 ? 23.729 34.117 60.115 1.00 10.34 72 GLY A CA 1
ATOM 577 C C . GLY A 1 72 ? 22.605 35.121 60.243 1.00 11.29 72 GLY A C 1
ATOM 578 O O . GLY A 1 72 ? 21.904 35.095 61.265 1.00 12.66 72 GLY A O 1
ATOM 579 N N . LEU A 1 73 ? 22.416 35.978 59.246 1.00 9.85 73 LEU A N 1
ATOM 580 C CA . LEU A 1 73 ? 21.410 37.029 59.239 1.00 9.97 73 LEU A CA 1
ATOM 581 C C . LEU A 1 73 ? 20.754 37.028 57.870 1.00 9.95 73 LEU A C 1
ATOM 582 O O . LEU A 1 73 ? 21.434 37.230 56.846 1.00 10.24 73 LEU A O 1
ATOM 587 N N . ARG A 1 74 ? 19.439 36.817 57.825 1.00 9.24 74 ARG A N 1
ATOM 588 C CA . ARG A 1 74 ? 18.674 36.882 56.588 1.00 10.00 74 ARG A CA 1
ATOM 589 C C . ARG A 1 74 ? 18.432 38.321 56.197 1.00 9.96 74 ARG A C 1
ATOM 590 O O . ARG A 1 74 ? 17.827 39.093 56.955 1.00 11.62 74 ARG A O 1
ATOM 598 N N . LEU A 1 75 ? 18.910 38.711 55.022 1.00 8.88 75 LEU A N 1
ATOM 599 C CA . LEU A 1 75 ? 18.694 40.037 54.458 1.00 9.56 75 LEU A CA 1
ATOM 600 C C . LEU A 1 75 ? 18.005 39.898 53.115 1.00 9.53 75 LEU A C 1
ATOM 601 O O . LEU A 1 75 ? 18.243 38.928 52.383 1.00 9.91 75 LEU A O 1
ATOM 606 N N . PRO A 1 76 ? 17.161 40.864 52.772 1.00 11.01 76 PRO A N 1
ATOM 607 C CA . PRO A 1 76 ? 16.543 40.864 51.449 1.00 11.12 76 PRO A CA 1
ATOM 608 C C . PRO A 1 76 ? 17.481 41.452 50.401 1.00 10.91 76 PRO A C 1
ATOM 609 O O . PRO A 1 76 ? 18.362 42.220 50.756 1.00 10.30 76 PRO A O 1
ATOM 613 N N . ILE A 1 77 ? 17.274 41.127 49.126 1.00 11.08 77 ILE A N 1
ATOM 614 C CA . ILE A 1 77 ? 18.163 41.575 48.053 1.00 11.51 77 ILE A CA 1
ATOM 615 C C . ILE A 1 77 ? 18.175 43.094 47.928 1.00 11.49 77 ILE A C 1
ATOM 616 O O . ILE A 1 77 ? 19.165 43.677 47.505 1.00 11.25 77 ILE A O 1
ATOM 621 N N . THR A 1 78 ? 17.087 43.735 48.354 1.00 11.91 78 THR A N 1
ATOM 622 C CA . THR A 1 78 ? 17.033 45.199 48.383 1.00 12.63 78 THR A CA 1
ATOM 623 C C . THR A 1 78 ? 18.069 45.820 49.312 1.00 12.45 78 THR A C 1
ATOM 624 O O . THR A 1 78 ? 18.373 47.012 49.192 1.00 13.75 78 THR A O 1
ATOM 628 N N . ALA A 1 79 ? 18.607 45.040 50.252 1.00 12.06 79 ALA A N 1
ATOM 629 C CA . ALA A 1 79 ? 19.679 45.523 51.130 1.00 12.29 79 ALA A CA 1
ATOM 630 C C . ALA A 1 79 ? 21.015 45.625 50.407 1.00 12.13 79 ALA A C 1
ATOM 631 O O . ALA A 1 79 ? 21.913 46.340 50.850 1.00 13.12 79 ALA A O 1
ATOM 633 N N . GLY A 1 80 ? 21.148 44.901 49.301 1.00 11.79 80 GLY A N 1
ATOM 634 C CA . GLY A 1 80 ? 22.404 44.829 48.584 1.00 12.22 80 GLY A CA 1
ATOM 635 C C . GLY A 1 80 ? 22.477 45.790 47.416 1.00 12.74 80 GLY A C 1
ATOM 636 O O . GLY A 1 80 ? 21.487 46.039 46.748 1.00 14.20 80 GLY A O 1
ATOM 637 N N . GLN A 1 81 ? 23.660 46.319 47.172 1.00 12.37 81 GLN A N 1
ATOM 638 C CA . GLN A 1 81 ? 23.962 47.111 45.981 1.00 13.49 81 GLN A CA 1
ATOM 639 C C . GLN A 1 81 ? 24.659 46.194 44.977 1.00 12.25 81 GLN A C 1
ATOM 640 O O . GLN A 1 81 ? 25.770 45.734 45.223 1.00 11.59 81 GLN A O 1
ATOM 646 N N . PHE A 1 82 ? 24.014 45.932 43.843 1.00 12.03 82 PHE A N 1
ATOM 647 C CA . PHE A 1 82 ? 24.612 45.122 42.790 1.00 11.83 82 PHE A CA 1
ATOM 648 C C . PHE A 1 82 ? 25.962 45.718 42.376 1.00 12.15 82 PHE A C 1
ATOM 649 O O . PHE A 1 82 ? 26.102 46.932 42.188 1.00 12.72 82 PHE A O 1
ATOM 657 N N . TYR A 1 83 ? 26.951 44.845 42.253 1.00 11.46 83 TYR A N 1
ATOM 658 C CA . TYR A 1 83 ? 28.330 45.237 42.064 1.00 12.23 83 TYR A CA 1
ATOM 659 C C . TYR A 1 83 ? 28.995 44.379 40.996 1.00 12.27 83 TYR A C 1
ATOM 660 O O . TYR A 1 83 ? 30.121 43.947 41.158 1.00 14.99 83 TYR A O 1
ATOM 669 N N . GLY A 1 84 ? 28.293 44.130 39.906 1.00 10.97 84 GLY A N 1
ATOM 670 C CA . GLY A 1 84 ? 28.928 43.594 38.714 1.00 10.41 84 GLY A CA 1
ATOM 671 C C . GLY A 1 84 ? 28.850 42.088 38.580 1.00 9.16 84 GLY A C 1
ATOM 672 O O . GLY A 1 84 ? 28.519 41.368 39.517 1.00 9.44 84 GLY A O 1
ATOM 673 N N . VAL A 1 85 ? 29.166 41.624 37.371 1.00 9.03 85 VAL A N 1
ATOM 674 C CA . VAL A 1 85 ? 29.230 40.215 37.027 1.00 8.92 85 VAL A CA 1
ATOM 675 C C . VAL A 1 85 ? 30.687 39.828 36.829 1.00 8.83 85 VAL A C 1
ATOM 676 O O . VAL A 1 85 ? 31.368 40.355 35.938 1.00 10.65 85 VAL A O 1
ATOM 680 N N . TRP A 1 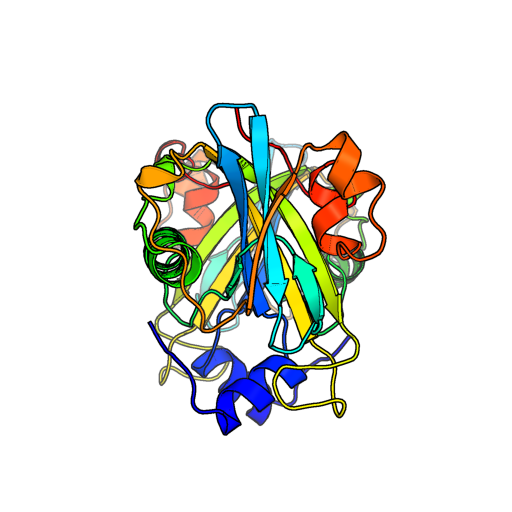86 ? 31.151 38.910 37.661 1.00 8.66 86 TRP A N 1
ATOM 681 C CA . TRP A 1 86 ? 32.547 38.505 37.714 1.00 8.29 86 TRP A CA 1
ATOM 682 C C . TRP A 1 86 ? 32.646 37.047 37.308 1.00 8.04 86 TRP A C 1
ATOM 683 O O . TRP A 1 86 ? 31.635 36.351 37.180 1.00 8.26 86 TRP A O 1
ATOM 694 N N . GLN A 1 87 ? 33.852 36.573 37.067 1.00 8.56 87 GLN A N 1
ATOM 695 C CA . GLN A 1 87 ? 34.083 35.226 36.571 1.00 8.66 87 GLN A CA 1
ATOM 696 C C . GLN A 1 87 ? 35.253 34.626 37.325 1.00 8.87 87 GLN A C 1
ATOM 697 O O . GLN A 1 87 ? 36.350 35.187 37.289 1.00 9.94 87 GLN A O 1
ATOM 703 N N . HIS A 1 88 ? 35.016 33.532 38.030 1.00 8.14 88 HIS A N 1
ATOM 704 C CA . HIS A 1 88 ? 36.033 32.886 38.865 1.00 8.84 88 HIS A CA 1
ATOM 705 C C . HIS A 1 88 ? 36.260 31.473 38.380 1.00 9.10 88 HIS A C 1
ATOM 706 O O . HIS A 1 88 ? 35.330 30.692 38.284 1.00 9.69 88 HIS A O 1
ATOM 713 N N . PHE A 1 89 ? 37.508 31.146 38.092 1.00 9.63 89 PHE A N 1
ATOM 714 C CA . PHE A 1 89 ? 37.922 29.858 37.549 1.00 9.77 89 PHE A CA 1
ATOM 715 C C . PHE A 1 89 ? 38.910 29.213 38.501 1.00 9.93 89 PHE A C 1
ATOM 716 O O . PHE A 1 89 ? 39.936 29.816 38.804 1.00 12.17 89 PHE A O 1
ATOM 724 N N . TYR A 1 90 ? 38.618 28.007 38.937 1.00 8.87 90 TYR A N 1
ATOM 725 C CA . TYR A 1 90 ? 39.462 27.255 39.862 1.00 9.39 90 TYR A CA 1
ATOM 726 C C . TYR A 1 90 ? 39.857 25.934 39.235 1.00 9.80 90 TYR A C 1
ATOM 727 O O . TYR A 1 90 ? 39.087 25.318 38.502 1.00 9.92 90 TYR A O 1
ATOM 736 N N . ASP A 1 91 ? 41.054 25.463 39.579 1.00 10.78 91 ASP A N 1
ATOM 737 C CA . ASP A 1 91 ? 41.581 24.221 39.033 1.00 11.84 91 ASP A CA 1
ATOM 738 C C . ASP A 1 91 ? 41.076 22.966 39.746 1.00 11.76 91 ASP A C 1
ATOM 739 O O . ASP A 1 91 ? 41.288 21.857 39.277 1.00 13.03 91 ASP A O 1
ATOM 744 N N . ASP A 1 92 ? 40.385 23.145 40.860 1.00 9.79 92 ASP A N 1
ATOM 745 C CA . ASP A 1 92 ? 39.867 22.048 41.657 1.00 9.68 92 ASP A CA 1
ATOM 746 C C . ASP A 1 92 ? 38.357 22.192 41.874 1.00 8.91 92 ASP A C 1
ATOM 747 O O . ASP A 1 92 ? 37.738 23.083 41.301 1.00 9.74 92 ASP A O 1
ATOM 752 N N . ASN A 1 93 ? 37.789 21.344 42.712 1.00 8.48 93 ASN A N 1
ATOM 753 C CA . ASN A 1 93 ? 36.357 21.309 42.933 1.00 8.33 93 ASN A CA 1
ATOM 754 C C . ASN A 1 93 ? 36.013 20.895 44.361 1.00 8.56 93 ASN A C 1
ATOM 755 O O . ASN A 1 93 ? 36.891 20.471 45.128 1.00 8.91 93 ASN A O 1
ATOM 760 N N . PHE A 1 94 ? 34.738 21.044 44.708 1.00 9.04 94 PHE A N 1
ATOM 761 C CA . PHE A 1 94 ? 34.221 20.801 46.051 1.00 9.19 94 PHE A CA 1
ATOM 762 C C . PHE A 1 94 ? 34.649 19.486 46.673 1.00 9.67 94 PHE A C 1
ATOM 763 O O . PHE A 1 94 ? 34.687 19.371 47.892 1.00 12.01 94 PHE A O 1
ATOM 771 N N . SER A 1 95 ? 34.948 18.488 45.857 1.00 9.25 95 SER A N 1
ATOM 772 C CA . SER A 1 95 ? 35.242 17.137 46.336 1.00 10.18 95 SER A CA 1
ATOM 773 C C . SER A 1 95 ? 36.541 16.529 45.806 1.00 10.24 95 SER A C 1
ATOM 774 O O . SER A 1 95 ? 36.753 15.318 45.943 1.00 11.06 95 SER A O 1
ATOM 777 N N . GLY A 1 96 ? 37.427 17.335 45.234 1.00 10.09 96 GLY A N 1
ATOM 778 C CA . GLY A 1 96 ? 38.667 16.801 44.707 1.00 10.45 96 GLY A CA 1
ATOM 779 C C . GLY A 1 96 ? 39.444 17.754 43.849 1.00 10.47 96 GLY A C 1
ATOM 780 O O . GLY A 1 96 ? 39.165 18.952 43.802 1.00 10.26 96 GLY A O 1
ATOM 781 N N . THR A 1 97 ? 40.451 17.220 43.168 1.00 10.61 97 THR A N 1
ATOM 782 C CA . THR A 1 97 ? 41.361 18.001 42.345 1.00 11.43 97 THR A CA 1
ATOM 783 C C . THR A 1 97 ? 41.336 17.545 40.887 1.00 11.22 97 THR A C 1
ATOM 784 O O . THR A 1 97 ? 42.199 17.926 40.116 1.00 12.25 97 THR A O 1
ATOM 788 N N . ASP A 1 98 ? 40.308 16.781 40.519 1.00 10.72 98 ASP A N 1
ATOM 789 C CA . ASP A 1 98 ? 40.253 16.065 39.262 1.00 11.08 98 ASP A CA 1
ATOM 790 C C . ASP A 1 98 ? 39.507 16.769 38.138 1.00 10.78 98 ASP A C 1
ATOM 791 O O . ASP A 1 98 ? 39.498 16.281 37.016 1.00 12.57 98 ASP A O 1
ATOM 796 N N . PHE A 1 99 ? 38.850 17.889 38.443 1.00 10.03 99 PHE A N 1
ATOM 797 C CA . PHE A 1 99 ? 38.224 18.737 37.417 1.00 9.80 99 PHE A CA 1
ATOM 798 C C . PHE A 1 99 ? 38.027 20.131 37.983 1.00 8.96 99 PHE A C 1
ATOM 799 O O . PHE A 1 99 ? 38.067 20.342 39.200 1.00 8.96 99 PHE A O 1
ATOM 807 N N . THR A 1 100 ? 37.857 21.073 37.075 1.00 8.91 100 THR A N 1
ATOM 808 C CA . THR A 1 100 ? 37.783 22.479 37.421 1.00 9.03 100 THR A CA 1
ATOM 809 C C . THR A 1 100 ? 36.385 22.901 37.857 1.00 8.28 100 THR A C 1
ATOM 810 O O . THR A 1 100 ? 35.377 22.225 37.599 1.00 8.57 100 THR A O 1
ATOM 814 N N . THR A 1 101 ? 36.341 24.068 38.493 1.00 8.07 101 THR A N 1
ATOM 815 C CA . THR A 1 101 ? 35.089 24.749 38.834 1.00 8.00 101 THR A CA 1
ATOM 816 C C . THR A 1 101 ? 35.076 26.120 38.175 1.00 8.22 101 THR A C 1
ATOM 817 O O . THR A 1 101 ? 36.069 26.839 38.196 1.00 8.31 101 THR A O 1
ATOM 821 N N . HIS A 1 102 ? 33.927 26.501 37.628 1.00 7.50 102 HIS A N 1
ATOM 822 C CA . HIS A 1 102 ? 33.730 27.807 36.982 1.00 7.44 102 HIS A CA 1
ATOM 823 C C . HIS A 1 102 ? 32.507 28.449 37.614 1.00 7.12 102 HIS A C 1
ATOM 824 O O . HIS A 1 102 ? 31.445 27.831 37.609 1.00 7.77 102 HIS A O 1
ATOM 831 N N . TYR A 1 103 ? 32.642 29.670 38.123 1.00 7.14 103 TYR A N 1
ATOM 832 C CA . TYR A 1 103 ? 31.511 30.461 38.602 1.00 7.10 103 TYR A CA 1
ATOM 833 C C . TYR A 1 103 ? 31.368 31.737 37.784 1.00 7.40 103 TYR A C 1
ATOM 834 O O . TYR A 1 103 ? 32.338 32.407 37.476 1.00 7.27 103 TYR A O 1
ATOM 843 N N . VAL A 1 104 ? 30.121 32.080 37.471 1.00 7.37 104 VAL A N 1
ATOM 844 C CA . VAL A 1 104 ? 29.735 33.426 37.072 1.00 7.45 104 VAL A CA 1
ATOM 845 C C . VAL A 1 104 ? 29.069 34.022 38.305 1.00 7.57 104 VAL A C 1
ATOM 846 O O . VAL A 1 104 ? 28.117 33.449 38.835 1.00 7.90 104 VAL A O 1
ATOM 850 N N . VAL A 1 105 ? 29.603 35.141 38.776 1.00 7.27 105 VAL A N 1
ATOM 851 C CA . VAL A 1 105 ? 29.332 35.654 40.109 1.00 7.89 105 VAL A CA 1
ATOM 852 C C . VAL A 1 105 ? 28.682 37.018 40.032 1.00 8.09 105 VAL A C 1
ATOM 853 O O . VAL A 1 105 ? 29.139 37.906 39.343 1.00 9.10 105 VAL A O 1
ATOM 857 N N . LEU A 1 106 ? 27.584 37.176 40.752 1.00 7.81 106 LEU A N 1
ATOM 858 C CA . LEU A 1 106 ? 26.951 38.477 40.927 1.00 8.14 106 LEU A CA 1
ATOM 859 C C . LEU A 1 106 ? 27.401 39.032 42.273 1.00 7.92 106 LEU A C 1
ATOM 860 O O . LEU A 1 106 ? 27.124 38.449 43.301 1.00 8.46 106 LEU A O 1
ATOM 865 N N . GLY A 1 107 ? 28.114 40.147 42.254 1.00 8.21 107 GLY A N 1
ATOM 866 C CA . GLY A 1 107 ? 28.618 40.762 43.470 1.00 8.17 107 GLY A CA 1
ATOM 867 C C . GLY A 1 107 ? 27.547 41.669 44.056 1.00 8.60 107 GLY A C 1
ATOM 868 O O . GLY A 1 107 ? 26.781 42.304 43.322 1.00 8.95 107 GLY A O 1
ATOM 869 N N . PHE A 1 108 ? 27.470 41.717 45.378 1.00 8.54 108 PHE A N 1
ATOM 870 C CA . PHE A 1 108 ? 26.589 42.662 46.089 1.00 8.81 108 PHE A CA 1
ATOM 871 C C . PHE A 1 108 ? 27.336 43.265 47.256 1.00 9.47 108 PHE A C 1
ATOM 872 O O . PHE A 1 108 ? 27.976 42.535 47.998 1.00 10.27 108 PHE A O 1
ATOM 880 N N . ARG A 1 109 ? 27.250 44.580 47.428 1.00 9.91 109 ARG A N 1
ATOM 881 C CA . ARG A 1 109 ? 27.876 45.285 48.545 1.00 10.92 109 ARG A CA 1
ATOM 882 C C . ARG A 1 109 ? 26.814 45.758 49.521 1.00 10.45 109 ARG A C 1
ATOM 883 O O . ARG A 1 109 ? 25.740 46.211 49.094 1.00 11.19 109 ARG A O 1
ATOM 891 N N . PHE A 1 110 ? 27.102 45.670 50.818 1.00 10.31 110 PHE A N 1
ATOM 892 C CA . PHE A 1 110 ? 26.237 46.249 51.835 1.00 10.37 110 PHE A CA 1
ATOM 893 C C . PHE A 1 110 ? 26.989 46.406 53.136 1.00 11.25 110 PHE A C 1
ATOM 894 O O . PHE A 1 110 ? 28.007 45.772 53.360 1.00 11.22 110 PHE A O 1
ATOM 902 N N . ARG A 1 111 ? 26.480 47.284 53.987 1.00 11.72 111 ARG A N 1
ATOM 903 C CA . ARG A 1 111 ? 27.069 47.583 55.283 1.00 12.67 111 ARG A CA 1
ATOM 904 C C . ARG A 1 111 ? 26.164 47.022 56.372 1.00 12.44 111 ARG A C 1
ATOM 905 O O . ARG A 1 111 ? 24.941 47.124 56.295 1.00 13.74 111 ARG A O 1
ATOM 913 N N . VAL A 1 112 ? 26.769 46.418 57.384 1.00 12.54 112 VAL A N 1
ATOM 914 C CA . VAL A 1 112 ? 26.072 45.853 58.517 1.00 12.88 112 VAL A CA 1
ATOM 915 C C . VAL A 1 112 ? 26.743 46.271 59.809 1.00 13.25 112 VAL A C 1
ATOM 916 O O . VAL A 1 112 ? 27.863 46.781 59.826 1.00 13.92 112 VAL A O 1
ATOM 920 N N . SER A 1 113 ? 26.031 46.033 60.900 1.00 14.90 113 SER A N 1
ATOM 921 C CA . SER A 1 113 ? 26.602 46.069 62.241 1.00 16.43 113 SER A CA 1
ATOM 922 C C . SER A 1 113 ? 27.121 44.668 62.575 1.00 16.61 113 SER A C 1
ATOM 923 O O . SER A 1 113 ? 26.397 43.695 62.378 1.00 17.27 113 SER A O 1
ATOM 926 N N . GLU A 1 114 ? 28.339 44.559 63.104 1.00 16.45 114 GLU A N 1
ATOM 927 C CA . GLU A 1 114 ? 28.905 43.245 63.477 1.00 16.96 114 GLU A CA 1
ATOM 928 C C . GLU A 1 114 ? 28.012 42.453 64.425 1.00 17.20 114 GLU A C 1
ATOM 929 O O . GLU A 1 114 ? 27.911 41.235 64.319 1.00 17.23 114 GLU A O 1
ATOM 935 N N . GLU A 1 115 ? 27.365 43.146 65.354 1.00 17.17 115 GLU A N 1
ATOM 936 C CA . GLU A 1 115 ? 26.556 42.498 66.376 1.00 17.85 115 GLU A CA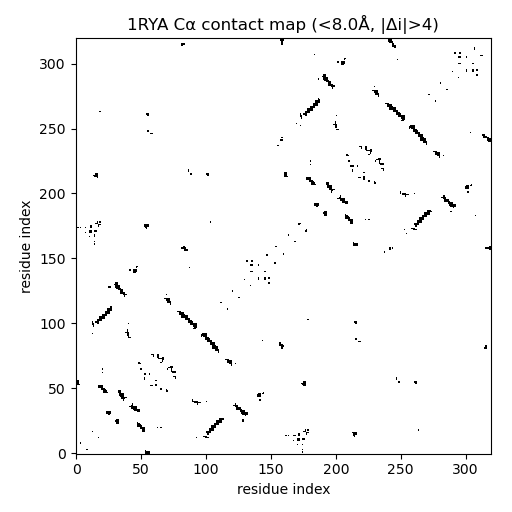 1
ATOM 937 C C . GLU A 1 115 ? 25.274 41.874 65.843 1.00 16.98 115 GLU A C 1
ATOM 938 O O . GLU A 1 115 ? 24.649 41.089 66.550 1.00 18.67 115 GLU A O 1
ATOM 944 N N . GLU A 1 116 ? 24.866 42.230 64.625 1.00 15.27 116 GLU A N 1
ATOM 945 C CA . GLU A 1 116 ? 23.668 41.647 64.020 1.00 14.81 116 GLU A CA 1
ATOM 946 C C . GLU A 1 116 ? 23.968 40.399 63.183 1.00 13.69 116 GLU A C 1
ATOM 947 O O . GLU A 1 116 ? 23.048 39.688 62.803 1.00 13.65 116 GLU A O 1
ATOM 953 N N . LEU A 1 117 ? 25.241 40.143 62.885 1.00 13.42 117 LEU A N 1
ATOM 954 C CA . LEU A 1 117 ? 25.634 38.893 62.231 1.00 12.87 117 LEU A CA 1
ATOM 955 C C . LEU A 1 117 ? 25.860 37.818 63.256 1.00 13.32 117 LEU A C 1
ATOM 956 O O . LEU A 1 117 ? 26.181 38.116 64.409 1.00 14.64 117 LEU A O 1
ATOM 961 N N . LEU A 1 118 ? 25.663 36.569 62.852 1.00 12.74 118 LEU A N 1
ATOM 962 C CA . LEU A 1 118 ? 25.967 35.399 63.670 1.00 13.46 118 LEU A CA 1
ATOM 963 C C . LEU A 1 118 ? 26.807 34.470 62.813 1.00 12.20 118 LEU A C 1
ATOM 964 O O . LEU A 1 118 ? 26.317 33.540 62.186 1.00 12.55 118 LEU A O 1
ATOM 969 N N . LEU A 1 119 ? 28.092 34.768 62.757 1.00 12.33 119 LEU A N 1
ATOM 970 C CA . LEU A 1 119 ? 28.940 34.176 61.735 1.00 11.83 119 LEU A CA 1
ATOM 971 C C . LEU A 1 119 ? 29.114 32.680 61.963 1.00 12.03 119 LEU A C 1
ATOM 972 O O . LEU A 1 119 ? 29.587 32.270 63.022 1.00 12.36 119 LEU A O 1
ATOM 977 N N . PRO A 1 120 ? 28.717 31.870 60.993 1.00 11.63 120 PRO A N 1
ATOM 978 C CA . PRO A 1 120 ? 28.695 30.416 61.155 1.00 12.39 120 PRO A CA 1
ATOM 979 C C . PRO A 1 120 ? 30.059 29.761 60.920 1.00 12.64 120 PRO A C 1
ATOM 980 O O . PRO A 1 120 ? 30.944 30.329 60.295 1.00 12.73 120 PRO A O 1
ATOM 984 N N . ASP A 1 121 ? 30.237 28.538 61.391 1.00 13.96 121 ASP A N 1
ATOM 985 C CA . ASP A 1 121 ? 31.536 27.890 61.240 1.00 15.14 121 ASP A CA 1
ATOM 986 C C . ASP A 1 121 ? 31.573 26.752 60.217 1.00 14.48 121 ASP A C 1
ATOM 987 O O . ASP A 1 121 ? 32.554 26.038 60.157 1.00 15.67 121 ASP A O 1
ATOM 992 N N . GLU A 1 122 ? 30.541 26.603 59.398 1.00 13.69 122 GLU A N 1
ATOM 993 C CA . GLU A 1 122 ? 30.523 25.528 58.406 1.00 13.76 122 GLU A CA 1
ATOM 994 C C . GLU A 1 122 ? 31.549 25.762 57.291 1.00 13.00 122 GLU A C 1
ATOM 995 O O . GLU A 1 122 ? 32.341 24.879 56.966 1.00 14.69 122 GLU A O 1
ATOM 1001 N N . GLN A 1 123 ? 31.538 26.957 56.717 1.00 10.85 123 GLN A N 1
ATOM 1002 C CA . GLN A 1 123 ? 32.358 27.258 55.530 1.00 9.96 123 GLN A CA 1
ATOM 1003 C C . GLN A 1 123 ? 33.660 28.002 55.824 1.00 9.89 123 GLN A C 1
ATOM 1004 O O . GLN A 1 123 ? 34.517 28.124 54.947 1.00 10.24 123 GLN A O 1
ATOM 1010 N N . HIS A 1 124 ? 33.791 28.528 57.038 1.00 9.83 124 HIS A N 1
ATOM 1011 C CA . HIS A 1 124 ? 34.969 29.307 57.430 1.00 9.73 124 HIS A CA 1
ATOM 1012 C C . HIS A 1 124 ? 35.323 28.992 58.865 1.00 11.02 124 HIS A C 1
ATOM 1013 O O . HIS A 1 124 ? 34.443 28.895 59.718 1.00 11.79 124 HIS A O 1
ATOM 1020 N N . ASP A 1 125 ? 36.617 28.866 59.137 1.00 11.15 125 ASP A N 1
ATOM 1021 C CA . ASP A 1 125 ? 37.083 28.562 60.497 1.00 11.81 125 ASP A CA 1
ATOM 1022 C C . ASP A 1 125 ? 37.652 29.766 61.230 1.00 11.52 125 ASP A C 1
ATOM 1023 O O . ASP A 1 125 ? 38.092 29.655 62.373 1.00 12.49 125 ASP A O 1
ATOM 1028 N N . ASP A 1 126 ? 37.576 30.930 60.598 1.00 10.84 126 ASP A N 1
ATOM 1029 C CA . ASP A 1 126 ? 37.936 32.194 61.207 1.00 10.96 126 ASP A CA 1
ATOM 1030 C C . ASP A 1 126 ? 37.363 33.297 60.318 1.00 9.94 126 ASP A C 1
ATOM 1031 O O . ASP A 1 126 ? 37.127 33.088 59.118 1.00 10.38 126 ASP A O 1
ATOM 1036 N N . TYR A 1 127 ? 37.172 34.461 60.901 1.00 9.60 127 TYR A N 1
ATOM 1037 C CA . TYR A 1 127 ? 36.678 35.635 60.197 1.00 8.86 127 TYR A CA 1
ATOM 1038 C C . TYR A 1 127 ? 37.424 36.859 60.649 1.00 9.34 127 TYR A C 1
ATOM 1039 O O . TYR A 1 127 ? 37.744 37.002 61.840 1.00 10.29 127 TYR A O 1
ATOM 1048 N N . ARG A 1 128 ? 37.653 37.778 59.727 1.00 8.64 128 ARG A N 1
ATOM 1049 C CA . ARG A 1 128 ? 38.258 39.064 60.009 1.00 9.20 128 ARG A CA 1
ATOM 1050 C C . ARG A 1 128 ? 37.603 40.147 59.195 1.00 9.65 128 ARG A C 1
ATOM 1051 O O . ARG A 1 128 ? 37.051 39.892 58.122 1.00 10.33 128 ARG A O 1
ATOM 1059 N N . TRP A 1 129 ? 37.701 41.364 59.692 1.00 9.36 129 TRP A N 1
ATOM 1060 C CA . TRP A 1 129 ? 37.263 42.544 58.994 1.00 9.44 129 TRP A CA 1
ATOM 1061 C C . TRP A 1 129 ? 38.520 43.302 58.622 1.00 9.76 129 TRP A C 1
ATOM 1062 O O . TRP A 1 129 ? 39.218 43.794 59.510 1.00 10.51 129 TRP A O 1
ATOM 1073 N N . LEU A 1 130 ? 38.811 43.395 57.326 1.00 9.56 130 LEU A N 1
ATOM 1074 C CA . LEU A 1 130 ? 40.082 43.928 56.831 1.00 10.00 130 LEU A CA 1
ATOM 1075 C C . LEU A 1 130 ? 39.878 45.215 56.059 1.00 10.48 130 LEU A C 1
ATOM 1076 O O . LEU A 1 130 ? 38.900 45.394 55.348 1.00 10.54 130 LEU A O 1
ATOM 1081 N N . THR A 1 131 ? 40.840 46.117 56.155 1.00 11.33 131 THR A N 1
ATOM 1082 C CA . THR A 1 131 ? 40.820 47.285 55.289 1.00 12.03 131 THR A CA 1
ATOM 1083 C C . THR A 1 131 ? 41.122 46.846 53.868 1.00 12.26 131 THR A C 1
ATOM 1084 O O . THR A 1 131 ? 41.713 45.796 53.639 1.00 11.66 131 THR A O 1
ATOM 1088 N N . SER A 1 132 ? 40.707 47.664 52.909 1.00 13.13 132 SER A N 1
ATOM 1089 C CA . SER A 1 132 ? 41.073 47.462 51.514 1.00 14.83 132 SER A CA 1
ATOM 1090 C C . SER A 1 132 ? 42.588 47.344 51.348 1.00 14.90 132 SER A C 1
ATOM 1091 O O . SER A 1 132 ? 43.074 46.435 50.683 1.00 14.36 132 SER A O 1
ATOM 1094 N N . ASP A 1 133 ? 43.355 48.243 51.968 1.00 14.58 133 ASP A N 1
ATOM 1095 C CA . ASP A 1 133 ? 44.815 48.183 51.860 1.00 16.07 133 ASP A CA 1
ATOM 1096 C C . ASP A 1 133 ? 45.368 46.862 52.375 1.00 14.66 133 ASP A C 1
ATOM 1097 O O . ASP A 1 133 ? 46.220 46.238 51.743 1.00 14.92 133 ASP A O 1
ATOM 1102 N N . ALA A 1 134 ? 44.896 46.425 53.539 1.00 13.64 134 ALA A N 1
ATOM 1103 C CA . ALA A 1 134 ? 45.395 45.195 54.129 1.00 13.55 134 ALA A CA 1
ATOM 1104 C C . ALA A 1 134 ? 45.036 43.969 53.290 1.00 12.63 134 ALA A C 1
ATOM 1105 O O . ALA A 1 134 ? 45.878 43.099 53.067 1.00 13.10 134 ALA A O 1
ATOM 1107 N N . LEU A 1 135 ? 43.785 43.876 52.844 1.00 12.06 135 LEU A N 1
ATOM 1108 C CA . LEU A 1 135 ? 43.380 42.700 52.082 1.00 11.52 135 LEU A CA 1
ATOM 1109 C C . LEU A 1 135 ? 44.092 42.654 50.727 1.00 11.59 135 LEU A C 1
ATOM 1110 O O . LEU A 1 135 ? 44.455 41.591 50.268 1.00 11.47 135 LEU A O 1
ATOM 1115 N N . LEU A 1 136 ? 44.356 43.817 50.133 1.00 12.31 136 LEU A N 1
ATOM 1116 C CA . LEU A 1 136 ? 45.064 43.864 48.849 1.00 13.21 136 LEU A CA 1
ATOM 1117 C C . LEU A 1 136 ? 46.525 43.469 48.982 1.00 13.62 136 LEU A C 1
ATOM 1118 O O . LEU A 1 136 ? 47.100 42.931 48.049 1.00 14.48 136 LEU A O 1
ATOM 1123 N N . ALA A 1 137 ? 47.114 43.718 50.150 1.00 13.88 137 ALA A N 1
ATOM 1124 C CA . ALA A 1 137 ? 48.524 43.445 50.389 1.00 14.39 137 ALA A CA 1
ATOM 1125 C C . ALA A 1 137 ? 48.783 41.989 50.739 1.00 14.79 137 ALA A C 1
ATOM 1126 O O . ALA A 1 137 ? 49.925 41.550 50.709 1.00 16.75 137 ALA A O 1
ATOM 1128 N N . SER A 1 138 ? 47.730 41.237 51.066 1.00 14.86 138 SER A N 1
ATOM 1129 C CA . SER A 1 138 ? 47.890 39.873 51.568 1.00 15.01 138 SER A CA 1
ATOM 1130 C C . SER A 1 138 ? 47.646 38.803 50.511 1.00 14.72 138 SER A C 1
ATOM 1131 O O . SER A 1 138 ? 46.534 38.674 50.006 1.00 13.05 138 SER A O 1
ATOM 1134 N N . ASP A 1 139 ? 48.664 38.000 50.201 1.00 15.19 139 ASP A N 1
ATOM 1135 C CA . ASP A 1 139 ? 48.491 36.908 49.241 1.00 16.40 139 ASP A CA 1
ATOM 1136 C C . ASP A 1 139 ? 47.733 35.709 49.821 1.00 14.99 139 ASP A C 1
ATOM 1137 O O . ASP A 1 139 ? 47.463 34.744 49.107 1.00 15.77 139 ASP A O 1
ATOM 1142 N N . ASN A 1 140 ? 47.376 35.778 51.100 1.00 13.21 140 ASN A N 1
ATOM 1143 C CA . ASN A 1 140 ? 46.439 34.807 51.666 1.00 11.33 140 ASN A CA 1
ATOM 1144 C C . ASN A 1 140 ? 44.975 35.161 51.447 1.00 10.37 140 ASN A C 1
ATOM 1145 O O . ASN A 1 140 ? 44.112 34.342 51.762 1.00 10.63 140 ASN A O 1
ATOM 1150 N N . VAL A 1 141 ? 44.697 36.371 50.969 1.00 10.22 141 VAL A N 1
ATOM 1151 C CA . VAL A 1 141 ? 43.377 36.713 50.453 1.00 10.33 141 VAL A CA 1
ATOM 1152 C C . VAL A 1 141 ? 43.370 36.316 48.990 1.00 10.53 141 VAL A C 1
ATOM 1153 O O . VAL A 1 141 ? 44.214 36.747 48.216 1.00 11.01 141 VAL A O 1
ATOM 1157 N N . HIS A 1 142 ? 42.450 35.442 48.602 1.00 10.12 142 HIS A N 1
ATOM 1158 C CA . HIS A 1 142 ? 42.465 34.954 47.236 1.00 10.06 142 HIS A CA 1
ATOM 1159 C C . HIS A 1 142 ? 42.344 36.092 46.225 1.00 10.15 142 HIS A C 1
ATOM 1160 O O . HIS A 1 142 ? 41.637 37.057 46.441 1.00 9.90 142 HIS A O 1
ATOM 1167 N N . ALA A 1 143 ? 43.028 35.931 45.098 1.00 11.09 143 ALA A N 1
ATOM 1168 C CA . ALA A 1 143 ? 42.985 36.909 44.014 1.00 11.26 143 ALA A CA 1
ATOM 1169 C C . ALA A 1 143 ? 41.576 37.293 43.610 1.00 10.28 143 ALA A C 1
ATOM 1170 O O . ALA A 1 143 ? 41.330 38.444 43.300 1.00 11.01 143 ALA A O 1
ATOM 1172 N N . ASN A 1 144 ? 40.648 36.334 43.620 1.00 10.81 144 ASN A N 1
ATOM 1173 C CA . ASN A 1 144 ? 39.271 36.614 43.208 1.00 11.80 144 ASN A CA 1
ATOM 1174 C C . ASN A 1 144 ? 38.498 37.467 44.204 1.00 11.10 144 ASN A C 1
ATOM 1175 O O . ASN A 1 144 ? 37.523 38.116 43.832 1.00 12.92 144 ASN A O 1
ATOM 1180 N N . SER A 1 145 ? 38.923 37.468 45.476 1.00 10.21 145 SER A N 1
ATOM 1181 C CA . SER A 1 145 ? 38.397 38.433 46.445 1.00 11.24 145 SER A CA 1
ATOM 1182 C C . SER A 1 145 ? 39.100 39.789 46.380 1.00 10.42 145 SER A C 1
ATOM 1183 O O . SER A 1 145 ? 38.470 40.824 46.513 1.00 12.01 145 SER A O 1
ATOM 1186 N N . ARG A 1 146 ? 40.424 39.781 46.223 1.00 10.60 146 ARG A N 1
ATOM 1187 C CA . ARG A 1 146 ? 41.173 41.025 46.038 1.00 10.99 146 ARG A CA 1
ATOM 1188 C C . ARG A 1 146 ? 40.658 41.848 44.850 1.00 10.85 146 ARG A C 1
ATOM 1189 O O . ARG A 1 146 ? 40.632 43.081 44.894 1.00 11.06 146 ARG A O 1
ATOM 1197 N N . ALA A 1 147 ? 40.213 41.147 43.809 1.00 10.76 147 ALA A N 1
ATOM 1198 C CA . ALA A 1 147 ? 39.786 41.781 42.564 1.00 11.26 147 ALA A CA 1
ATOM 1199 C C . ALA A 1 147 ? 38.662 42.787 42.777 1.00 11.32 147 ALA A C 1
ATOM 1200 O O . ALA A 1 147 ? 38.600 43.796 42.079 1.00 12.20 147 ALA A O 1
ATOM 1202 N N . TYR A 1 148 ? 37.776 42.527 43.742 1.00 11.75 148 TYR A N 1
ATOM 1203 C CA . TYR A 1 148 ? 36.672 43.426 44.043 1.00 11.93 148 TYR A CA 1
ATOM 1204 C C . TYR A 1 148 ? 37.144 44.807 44.490 1.00 12.84 148 TYR A C 1
ATOM 1205 O O . TYR A 1 148 ? 36.373 45.765 44.440 1.00 14.26 148 TYR A O 1
ATOM 1214 N N . PHE A 1 149 ? 38.393 44.895 44.939 1.00 13.17 149 PHE A N 1
ATOM 1215 C CA . PHE A 1 149 ? 38.941 46.112 45.534 1.00 14.54 149 PHE A CA 1
ATOM 1216 C C . PHE A 1 149 ? 39.993 46.799 44.665 1.00 15.74 149 PHE A C 1
ATOM 1217 O O . PHE A 1 149 ? 40.585 47.800 45.092 1.00 16.54 149 PHE A O 1
ATOM 1225 N N . LEU A 1 150 ? 40.191 46.284 43.448 1.00 17.25 150 LEU A N 1
ATOM 1226 C CA . LEU A 1 150 ? 41.151 46.819 42.471 1.00 18.90 150 LEU A CA 1
ATOM 1227 C C . LEU A 1 150 ? 40.460 47.514 41.291 1.00 20.49 150 LEU A C 1
ATOM 1228 O O . LEU A 1 150 ? 39.739 46.880 40.521 1.00 19.80 150 LEU A O 1
ATOM 1233 N N . ALA A 1 151 ? 40.704 48.813 41.130 1.00 22.23 151 ALA A N 1
ATOM 1234 C CA . ALA A 1 151 ? 40.155 49.568 39.999 1.00 23.49 151 ALA A CA 1
ATOM 1235 C C . ALA A 1 151 ? 40.461 48.919 38.646 1.00 24.48 151 ALA A C 1
ATOM 1236 O O . ALA A 1 151 ? 39.603 48.890 37.763 1.00 25.25 151 ALA A O 1
ATOM 1238 N N . GLU A 1 152 ? 41.662 48.370 38.493 1.00 25.57 152 GLU A N 1
ATOM 1239 C CA . GLU A 1 152 ? 42.083 47.769 37.224 1.00 26.60 152 GLU A CA 1
ATOM 1240 C C . GLU A 1 152 ? 41.284 46.503 36.884 1.00 26.48 152 GLU A C 1
ATOM 1241 O O . GLU A 1 152 ? 41.056 46.199 35.712 1.00 26.80 152 GLU A O 1
ATOM 1247 N N . LYS A 1 153 ? 40.868 45.767 37.911 1.00 26.07 153 LYS A N 1
ATOM 1248 C CA . LYS A 1 153 ? 40.031 44.584 37.728 1.00 25.77 153 LYS A CA 1
ATOM 1249 C C . LYS A 1 153 ? 38.556 44.920 37.453 1.00 25.80 153 LYS A C 1
ATOM 1250 O O . LYS A 1 153 ? 37.840 44.098 36.880 1.00 24.93 153 LYS A O 1
ATOM 1256 N N . ARG A 1 154 ? 38.101 46.107 37.852 1.00 25.96 154 ARG A N 1
ATOM 1257 C CA . ARG A 1 154 ? 36.710 46.524 37.629 1.00 26.48 154 ARG A CA 1
ATOM 1258 C C . ARG A 1 154 ? 36.426 46.903 36.183 1.00 26.35 154 ARG A C 1
ATOM 1259 O O . ARG A 1 154 ? 35.276 46.879 35.752 1.00 26.17 154 ARG A O 1
ATOM 1267 N N . THR A 1 155 ? 37.468 47.280 35.448 1.00 26.12 155 THR A N 1
ATOM 1268 C CA . THR A 1 155 ? 37.319 47.663 34.048 1.00 25.96 155 THR A CA 1
ATOM 1269 C C . THR A 1 155 ? 36.770 46.482 33.250 1.00 24.92 155 THR A C 1
ATOM 1270 O O . THR A 1 155 ? 37.279 45.364 33.352 1.00 24.84 155 THR A O 1
ATOM 1274 N N . GLY A 1 156 ? 35.707 46.732 32.488 1.00 23.83 156 GLY A N 1
ATOM 1275 C CA . GLY A 1 156 ? 35.093 45.717 31.643 1.00 22.92 156 GLY A CA 1
ATOM 1276 C C . GLY A 1 156 ? 34.240 44.675 32.359 1.00 21.47 156 GLY A C 1
ATOM 1277 O O . GLY A 1 156 ? 33.815 43.707 31.730 1.00 22.65 156 GLY A O 1
ATOM 1278 N N . VAL A 1 157 ? 34.002 44.851 33.659 1.00 18.95 157 VAL A N 1
ATOM 1279 C CA . VAL A 1 157 ? 33.090 43.991 34.415 1.00 16.96 157 VAL A CA 1
ATOM 1280 C C . VAL A 1 157 ? 31.686 44.468 34.073 1.00 15.74 157 VAL A C 1
ATOM 1281 O O . VAL A 1 157 ? 31.374 45.635 34.302 1.00 16.27 157 VAL A O 1
ATOM 1285 N N . PRO A 1 158 ?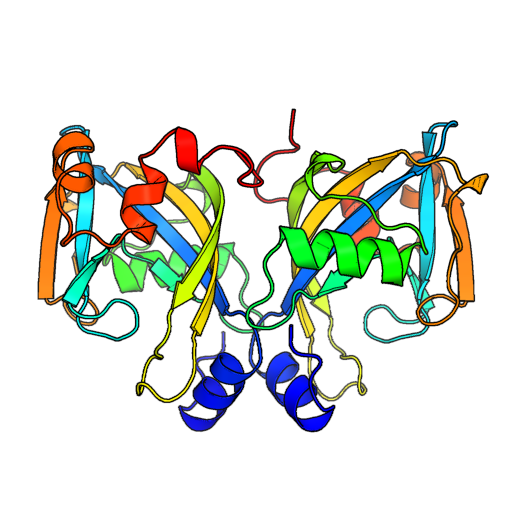 30.831 43.615 33.502 1.00 14.93 158 PRO A N 1
ATOM 1286 C CA . PRO A 1 158 ? 29.459 44.055 33.208 1.00 15.01 158 PRO A CA 1
ATOM 1287 C C . PRO A 1 158 ? 28.705 44.513 34.457 1.00 15.82 158 PRO A C 1
ATOM 1288 O O . PRO A 1 158 ? 28.695 43.805 35.457 1.00 14.64 158 PRO A O 1
ATOM 1292 N N . GLY A 1 159 ? 28.075 45.680 34.401 1.00 17.58 159 GLY A N 1
ATOM 1293 C CA . GLY A 1 159 ? 27.352 46.215 35.542 1.00 19.06 159 GLY A CA 1
ATOM 1294 C C . GLY A 1 159 ? 28.100 47.285 36.314 1.00 20.82 159 GLY A C 1
ATOM 1295 O O . GLY A 1 159 ? 27.488 48.001 37.111 1.00 22.38 159 GLY A O 1
ATOM 1296 N N . LEU A 1 160 ? 29.406 47.400 36.085 1.00 22.62 160 LEU A N 1
ATOM 1297 C CA . LEU A 1 160 ? 30.206 48.491 36.648 1.00 23.65 160 LEU A CA 1
ATOM 1298 C C . LEU A 1 160 ? 30.561 49.503 35.561 1.00 25.05 160 LEU A C 1
ATOM 1299 O O . LEU A 1 160 ? 30.477 49.206 34.368 1.00 26.61 160 LEU A O 1
ATOM 1304 N N . MET B 1 1 ? 35.348 26.403 26.886 1.00 21.54 1 MET B N 1
ATOM 1305 C CA . MET B 1 1 ? 34.752 25.760 25.674 1.00 22.00 1 MET B CA 1
ATOM 1306 C C . MET B 1 1 ? 34.369 24.327 26.004 1.00 21.08 1 MET B C 1
ATOM 1307 O O . MET B 1 1 ? 35.237 23.512 26.335 1.00 22.15 1 MET B O 1
ATOM 1312 N N . MET B 1 2 ? 33.076 24.024 25.922 1.00 19.57 2 MET B N 1
ATOM 1313 C CA . MET B 1 2 ? 32.578 22.677 26.176 1.00 17.28 2 MET B CA 1
ATOM 1314 C C . MET B 1 2 ? 31.124 22.523 25.721 1.00 15.37 2 MET B C 1
ATOM 1315 O O . MET B 1 2 ? 30.199 22.802 26.472 1.00 14.87 2 MET B O 1
ATOM 1320 N N . PHE B 1 3 ? 30.921 22.098 24.481 1.00 13.07 3 PHE B N 1
ATOM 1321 C CA . PHE B 1 3 ? 29.603 21.721 24.012 1.00 12.34 3 PHE B CA 1
ATOM 1322 C C . PHE B 1 3 ? 29.315 20.325 24.538 1.00 11.80 3 PHE B C 1
ATOM 1323 O O . PHE B 1 3 ? 30.073 19.396 24.278 1.00 13.42 3 PHE B O 1
ATOM 1331 N N . LEU B 1 4 ? 28.239 20.182 25.281 1.00 10.03 4 LEU B N 1
ATOM 1332 C CA . LEU B 1 4 ? 27.941 18.934 25.975 1.00 9.53 4 LEU B CA 1
ATOM 1333 C C . LEU B 1 4 ? 27.178 17.943 25.128 1.00 9.75 4 LEU B C 1
ATOM 1334 O O . LEU B 1 4 ? 26.321 18.299 24.322 1.00 10.64 4 LEU B O 1
ATOM 1339 N N . ARG B 1 5 ? 27.466 16.674 25.361 1.00 9.32 5 ARG B N 1
ATOM 1340 C CA . ARG B 1 5 ? 26.610 15.604 24.904 1.00 9.08 5 ARG B CA 1
ATOM 1341 C C . ARG B 1 5 ? 25.197 15.828 25.411 1.00 9.97 5 ARG B C 1
ATOM 1342 O O . ARG B 1 5 ? 25.017 16.365 26.502 1.00 9.67 5 ARG B O 1
ATOM 1350 N N . GLN B 1 6 ? 24.187 15.414 24.660 1.00 10.56 6 GLN B N 1
ATOM 1351 C CA . GLN B 1 6 ? 22.814 15.575 25.091 1.00 11.55 6 GLN B CA 1
ATOM 1352 C C . GLN B 1 6 ? 22.569 15.018 26.492 1.00 10.74 6 GLN B C 1
ATOM 1353 O O . GLN B 1 6 ? 21.867 15.632 27.288 1.00 10.91 6 GLN B O 1
ATOM 1359 N N . GLU B 1 7 ? 23.153 13.862 26.810 1.00 9.68 7 GLU B N 1
ATOM 1360 C CA . GLU B 1 7 ? 22.958 13.260 28.114 1.00 9.36 7 GLU B CA 1
ATOM 1361 C C . GLU B 1 7 ? 23.438 14.200 29.233 1.00 8.66 7 GLU B C 1
ATOM 1362 O O . GLU B 1 7 ? 22.793 14.369 30.265 1.00 9.36 7 GLU B O 1
ATOM 1368 N N . ASP B 1 8 ? 24.582 14.822 29.010 1.00 8.63 8 ASP B N 1
ATOM 1369 C CA . ASP B 1 8 ? 25.150 15.727 30.001 1.00 8.70 8 ASP B CA 1
ATOM 1370 C C . ASP B 1 8 ? 24.410 17.058 30.052 1.00 8.40 8 ASP B C 1
ATOM 1371 O O . ASP B 1 8 ? 24.178 17.605 31.131 1.00 8.75 8 ASP B O 1
ATOM 1376 N N . PHE B 1 9 ? 23.970 17.554 28.903 1.00 8.62 9 PHE B N 1
ATOM 1377 C CA . PHE B 1 9 ? 23.181 18.787 28.867 1.00 8.54 9 PHE B CA 1
ATOM 1378 C C . PHE B 1 9 ? 21.851 18.595 29.593 1.00 8.80 9 PHE B C 1
ATOM 1379 O O . PHE B 1 9 ? 21.410 19.456 30.338 1.00 8.69 9 PHE B O 1
ATOM 1387 N N . ALA B 1 10 ? 21.239 17.420 29.448 1.00 8.36 10 ALA B N 1
ATOM 1388 C CA . ALA B 1 10 ? 20.001 17.121 30.161 1.00 8.53 10 ALA B CA 1
ATOM 1389 C C . ALA B 1 10 ? 20.220 17.151 31.676 1.00 8.37 10 ALA B C 1
ATOM 1390 O O . ALA B 1 10 ? 19.437 17.738 32.415 1.00 9.26 10 ALA B O 1
ATOM 1392 N N . THR B 1 11 ? 21.273 16.522 32.158 1.00 8.55 11 THR B N 1
ATOM 1393 C CA . THR B 1 11 ? 21.553 16.560 33.583 1.00 8.63 11 THR B CA 1
ATOM 1394 C C . THR B 1 11 ? 21.769 17.993 34.058 1.00 8.52 11 THR B C 1
ATOM 1395 O O . THR B 1 11 ? 21.246 18.394 35.100 1.00 8.84 11 THR B O 1
ATOM 1399 N N . VAL B 1 12 ? 22.516 18.768 33.291 1.00 8.06 12 VAL B N 1
ATOM 1400 C CA . VAL B 1 12 ? 22.762 20.159 33.617 1.00 8.10 12 VAL B CA 1
ATOM 1401 C C . VAL B 1 12 ? 21.441 20.945 33.711 1.00 7.77 12 VAL B C 1
ATOM 1402 O O . VAL B 1 12 ? 21.200 21.623 34.714 1.00 8.15 12 VAL B O 1
ATOM 1406 N N . VAL B 1 13 ? 20.599 20.871 32.681 1.00 7.85 13 VAL B N 1
ATOM 1407 C CA . VAL B 1 13 ? 19.373 21.665 32.654 1.00 8.48 13 VAL B CA 1
ATOM 1408 C C . VAL B 1 13 ? 18.430 21.243 33.774 1.00 8.45 13 VAL B C 1
ATOM 1409 O O . VAL B 1 13 ? 17.820 22.107 34.411 1.00 9.07 13 VAL B O 1
ATOM 1413 N N . ARG B 1 14 ? 18.333 19.938 34.045 1.00 9.04 14 ARG B N 1
ATOM 1414 C CA . ARG B 1 14 ? 17.519 19.443 35.152 1.00 9.60 14 ARG B CA 1
ATOM 1415 C C . ARG B 1 14 ? 17.976 20.030 36.486 1.00 9.05 14 ARG B C 1
ATOM 1416 O O . ARG B 1 14 ? 17.175 20.255 37.385 1.00 10.19 14 ARG B O 1
ATOM 1424 N N . SER B 1 15 ? 19.286 20.209 36.629 1.00 8.94 15 SER B N 1
ATOM 1425 C CA . SER B 1 15 ? 19.926 20.338 37.944 1.00 9.08 15 SER B CA 1
ATOM 1426 C C . SER B 1 15 ? 20.389 21.717 38.376 1.00 8.32 15 SER B C 1
ATOM 1427 O O . SER B 1 15 ? 20.652 21.897 39.570 1.00 8.56 15 SER B O 1
ATOM 1430 N N . THR B 1 16 ? 20.509 22.673 37.462 1.00 8.18 16 THR B N 1
ATOM 1431 C CA . THR B 1 16 ? 21.168 23.932 37.818 1.00 7.86 16 THR B CA 1
ATOM 1432 C C . THR B 1 16 ? 20.790 25.028 36.837 1.00 7.16 16 THR B C 1
ATOM 1433 O O . THR B 1 16 ? 20.410 24.718 35.706 1.00 7.25 16 THR B O 1
ATOM 1437 N N . PRO B 1 17 ? 20.927 26.307 37.197 1.00 7.11 17 PRO B N 1
ATOM 1438 C CA . PRO B 1 17 ? 20.681 27.355 36.203 1.00 7.81 17 PRO B CA 1
ATOM 1439 C C . PRO B 1 17 ? 21.709 27.378 35.097 1.00 7.69 17 PRO B C 1
ATOM 1440 O O . PRO B 1 17 ? 22.913 27.164 35.305 1.00 7.99 17 PRO B O 1
ATOM 1444 N N . LEU B 1 18 ? 21.238 27.655 33.896 1.00 7.61 18 LEU B N 1
ATOM 1445 C CA . LEU B 1 18 ? 22.092 28.041 32.782 1.00 7.55 18 LEU B CA 1
ATOM 1446 C C . LEU B 1 18 ? 22.443 29.509 32.938 1.00 7.63 18 LEU B C 1
ATOM 1447 O O . LEU B 1 18 ? 21.717 30.259 33.599 1.00 8.00 18 LEU B O 1
ATOM 1452 N N . VAL B 1 19 ? 23.575 29.906 32.365 1.00 7.79 19 VAL B N 1
ATOM 1453 C CA . VAL B 1 19 ? 23.966 31.310 32.289 1.00 8.63 19 VAL B CA 1
ATOM 1454 C C . VAL B 1 19 ? 24.011 31.655 30.828 1.00 7.92 19 VAL B C 1
ATOM 1455 O O . VAL B 1 19 ? 24.625 30.929 30.075 1.00 8.49 19 VAL B O 1
ATOM 1459 N N . SER B 1 20 ? 23.378 32.754 30.421 1.00 8.25 20 SER B N 1
ATOM 1460 C CA . SER B 1 20 ? 23.319 33.087 29.002 1.00 7.88 20 SER B CA 1
ATOM 1461 C C . SER B 1 20 ? 23.495 34.572 28.740 1.00 7.38 20 SER B C 1
ATOM 1462 O O . SER B 1 20 ? 23.430 35.390 29.637 1.00 7.22 20 SER B O 1
ATOM 1465 N N . LEU B 1 21 ? 23.736 34.865 27.463 1.00 7.33 21 LEU B N 1
ATOM 1466 C CA . LEU B 1 21 ? 23.775 36.227 26.942 1.00 7.62 21 LEU B CA 1
ATOM 1467 C C . LEU B 1 21 ? 22.649 36.400 25.956 1.00 7.84 21 LEU B C 1
ATOM 1468 O O . LEU B 1 21 ? 22.530 35.577 25.037 1.00 9.20 21 LEU B O 1
ATOM 1473 N N . ASP B 1 22 ? 21.848 37.451 26.128 1.00 7.79 22 ASP B N 1
ATOM 1474 C CA . ASP B 1 22 ? 20.811 37.819 25.159 1.00 8.16 22 ASP B CA 1
ATOM 1475 C C . ASP B 1 22 ? 21.197 39.121 24.493 1.00 7.58 22 ASP B C 1
ATOM 1476 O O . ASP B 1 22 ? 21.726 40.025 25.132 1.00 8.06 22 ASP B O 1
ATOM 1481 N N . PHE B 1 23 ? 20.946 39.198 23.192 1.00 6.93 23 PHE B N 1
ATOM 1482 C CA . PHE B 1 23 ? 21.357 40.332 22.360 1.00 6.87 23 PHE B CA 1
ATOM 1483 C C . PHE B 1 23 ? 20.147 41.167 21.925 1.00 7.21 23 PHE B C 1
ATOM 1484 O O . PHE B 1 23 ? 19.250 40.661 21.239 1.00 7.63 23 PHE B O 1
ATOM 1492 N N . ILE B 1 24 ? 20.134 42.424 22.346 1.00 7.04 24 ILE B N 1
ATOM 1493 C CA . ILE B 1 24 ? 19.174 43.424 21.931 1.00 7.73 24 ILE B CA 1
ATOM 1494 C C . ILE B 1 24 ? 19.853 44.143 20.774 1.00 7.94 24 ILE B C 1
ATOM 1495 O O . ILE B 1 24 ? 20.750 44.951 20.974 1.00 7.94 24 ILE B O 1
ATOM 1500 N N . VAL B 1 25 ? 19.474 43.789 19.554 1.00 7.32 25 VAL B N 1
ATOM 1501 C CA . VAL B 1 25 ? 20.189 44.165 18.351 1.00 7.91 25 VAL B CA 1
ATOM 1502 C C . VAL B 1 25 ? 19.374 45.181 17.563 1.00 7.99 25 VAL B C 1
ATOM 1503 O O . VAL B 1 25 ? 18.248 44.886 17.137 1.00 8.27 25 VAL B O 1
ATOM 1507 N N . GLU B 1 26 ? 19.924 46.383 17.394 1.00 7.61 26 GLU B N 1
ATOM 1508 C CA . GLU B 1 26 ? 19.254 47.490 16.730 1.00 7.87 26 GLU B CA 1
ATOM 1509 C C . GLU B 1 26 ? 19.806 47.639 15.330 1.00 7.63 26 GLU B C 1
ATOM 1510 O O . GLU B 1 26 ? 20.974 47.385 15.102 1.00 8.56 26 GLU B O 1
ATOM 1516 N N . ASN B 1 27 ? 18.982 48.067 14.384 1.00 7.89 27 ASN B N 1
ATOM 1517 C CA . ASN B 1 27 ? 19.476 48.425 13.056 1.00 8.28 27 ASN B CA 1
ATOM 1518 C C . ASN B 1 27 ? 19.589 49.947 12.930 1.00 8.76 27 ASN B C 1
ATOM 1519 O O . ASN B 1 27 ? 19.350 50.689 13.875 1.00 9.25 27 ASN B O 1
ATOM 1524 N N . SER B 1 28 ? 19.944 50.418 11.736 1.00 8.54 28 SER B N 1
ATOM 1525 C CA . SER B 1 28 ? 20.207 51.842 11.528 1.00 9.22 28 SER B CA 1
ATOM 1526 C C . SER B 1 28 ? 18.968 52.694 11.582 1.00 9.49 28 SER B C 1
ATOM 1527 O O . SER B 1 28 ? 19.090 53.918 11.642 1.00 10.60 28 SER B O 1
ATOM 1530 N N . ARG B 1 29 ? 17.797 52.085 11.561 1.00 9.49 29 ARG B N 1
ATOM 1531 C CA . ARG B 1 29 ? 16.545 52.825 11.645 1.00 9.83 29 ARG B CA 1
ATOM 1532 C C . ARG B 1 29 ? 15.892 52.728 13.021 1.00 10.05 29 ARG B C 1
ATOM 1533 O O . ARG B 1 29 ? 14.784 53.184 13.210 1.00 10.70 29 ARG B O 1
ATOM 1541 N N . GLY B 1 30 ? 16.568 52.132 13.995 1.00 9.15 30 GLY B N 1
ATOM 1542 C CA . GLY B 1 30 ? 16.027 52.045 15.343 1.00 9.34 30 GLY B CA 1
ATOM 1543 C C . GLY B 1 30 ? 15.087 50.881 15.604 1.00 9.20 30 GLY B C 1
ATOM 1544 O O . GLY B 1 30 ? 14.451 50.847 16.666 1.00 10.17 30 GLY B O 1
ATOM 1545 N N . GLU B 1 31 ? 15.006 49.931 14.683 1.00 8.41 31 GLU B N 1
ATOM 1546 C CA . GLU B 1 31 ? 14.225 48.708 14.895 1.00 8.56 31 GLU B CA 1
ATOM 1547 C C . GLU B 1 31 ? 15.102 47.624 15.537 1.00 7.91 31 GLU B C 1
ATOM 1548 O O . GLU B 1 31 ? 16.329 47.703 15.470 1.00 8.83 31 GLU B O 1
ATOM 1554 N N . PHE B 1 32 ? 14.478 46.614 16.131 1.00 8.16 32 PHE B N 1
ATOM 1555 C CA . PHE B 1 32 ? 15.188 45.590 16.885 1.00 7.96 32 PHE B CA 1
ATOM 1556 C C . PHE B 1 32 ? 14.910 44.205 16.329 1.00 7.98 32 PHE B C 1
ATOM 1557 O O . PHE B 1 32 ? 13.795 43.905 15.884 1.00 9.21 32 PHE B O 1
ATOM 1565 N N . LEU B 1 33 ? 15.908 43.331 16.391 1.00 7.75 33 LEU B N 1
ATOM 1566 C CA . LEU B 1 33 ? 15.860 42.011 15.771 1.00 8.00 33 LEU B CA 1
ATOM 1567 C C . LEU B 1 33 ? 15.183 40.960 16.639 1.00 8.48 33 LEU B C 1
ATOM 1568 O O . LEU B 1 33 ? 15.558 40.755 17.794 1.00 9.06 33 LEU B O 1
ATOM 1573 N N . LEU B 1 34 ? 14.207 40.273 16.055 1.00 8.56 34 LEU B N 1
ATOM 1574 C CA . LEU B 1 34 ? 13.538 39.133 16.666 1.00 9.14 34 LEU B CA 1
ATOM 1575 C C . LEU B 1 34 ? 13.588 37.979 15.687 1.00 9.07 34 LEU B C 1
ATOM 1576 O O . LEU B 1 34 ? 13.411 38.171 14.480 1.00 9.07 34 LEU B O 1
ATOM 1581 N N . GLY B 1 35 ? 13.846 36.775 16.186 1.00 8.69 35 GLY B N 1
ATOM 1582 C CA . GLY B 1 35 ? 13.713 35.554 15.412 1.00 9.33 35 GLY B CA 1
ATOM 1583 C C . GLY B 1 35 ? 12.604 34.677 15.918 1.00 9.09 35 GLY B C 1
ATOM 1584 O O . GLY B 1 35 ? 12.315 34.675 17.108 1.00 8.92 35 GLY B O 1
ATOM 1585 N N . LYS B 1 36 ? 12.012 33.899 15.007 1.00 9.61 36 LYS B N 1
ATOM 1586 C CA . LYS B 1 36 ? 10.955 32.977 15.367 1.00 10.03 36 LYS B CA 1
ATOM 1587 C C . LYS B 1 36 ? 11.593 31.636 15.725 1.00 9.25 36 LYS B C 1
ATOM 1588 O O . LYS B 1 36 ? 12.097 30.926 14.866 1.00 9.75 36 LYS B O 1
ATOM 1594 N N . ARG B 1 37 ? 11.589 31.330 17.022 1.00 9.45 37 ARG B N 1
ATOM 1595 C CA . ARG B 1 37 ? 12.379 30.217 17.552 1.00 9.97 37 ARG B CA 1
ATOM 1596 C C . ARG B 1 37 ? 11.853 28.867 17.089 1.00 10.25 37 ARG B C 1
ATOM 1597 O O . ARG B 1 37 ? 10.641 28.605 17.171 1.00 11.25 37 ARG B O 1
ATOM 1605 N N . THR B 1 38 ? 12.756 27.997 16.674 1.00 11.35 38 THR B N 1
ATOM 1606 C CA . THR B 1 38 ? 12.376 26.633 16.323 1.00 12.72 38 THR B CA 1
ATOM 1607 C C . THR B 1 38 ? 12.694 25.602 17.392 1.00 12.10 38 THR B C 1
ATOM 1608 O O . THR B 1 38 ? 12.225 24.473 17.279 1.00 13.41 38 THR B O 1
ATOM 1612 N N . ASN B 1 39 ? 13.465 25.971 18.420 1.00 10.82 39 ASN B N 1
ATOM 1613 C CA . ASN B 1 39 ? 13.797 25.067 19.520 1.00 10.97 39 ASN B CA 1
ATOM 1614 C C . ASN B 1 39 ? 13.037 25.434 20.776 1.00 10.86 39 ASN B C 1
ATOM 1615 O O . ASN B 1 39 ? 12.638 26.580 20.967 1.00 11.42 39 ASN B O 1
ATOM 1620 N N . ARG B 1 40 ? 12.851 24.460 21.654 1.00 10.46 40 ARG B N 1
ATOM 1621 C CA . ARG B 1 40 ? 12.423 24.709 23.023 1.00 10.51 40 ARG B CA 1
ATOM 1622 C C . ARG B 1 40 ? 13.636 25.186 23.827 1.00 10.09 40 ARG B C 1
ATOM 1623 O O . ARG B 1 40 ? 14.761 24.850 23.484 1.00 10.05 40 ARG B O 1
ATOM 1631 N N . PRO B 1 41 ? 13.427 25.945 24.893 1.00 9.67 41 PRO B N 1
ATOM 1632 C CA . PRO B 1 41 ? 12.139 26.482 25.317 1.00 10.18 41 PRO B CA 1
ATOM 1633 C C . PRO B 1 41 ? 11.734 27.719 24.503 1.00 10.30 41 PRO B C 1
ATOM 1634 O O . PRO B 1 41 ? 12.480 28.154 23.629 1.00 10.17 41 PRO B O 1
ATOM 1638 N N . ALA B 1 42 ? 10.558 28.259 24.800 1.00 10.45 42 ALA B N 1
ATOM 1639 C CA . ALA B 1 42 ? 9.966 29.364 24.036 1.00 10.67 42 ALA B CA 1
ATOM 1640 C C . ALA B 1 42 ? 9.853 29.023 22.540 1.00 10.94 42 ALA B C 1
ATOM 1641 O O . ALA B 1 42 ? 9.992 29.880 21.683 1.00 11.47 42 ALA B O 1
ATOM 1643 N N . GLN B 1 43 ? 9.616 27.750 22.236 1.00 11.08 43 GLN B N 1
ATOM 1644 C CA . GLN B 1 43 ? 9.470 27.299 20.854 1.00 11.24 43 GLN B CA 1
ATOM 1645 C C . GLN B 1 43 ? 8.271 27.974 20.179 1.00 11.32 43 GLN B C 1
ATOM 1646 O O . GLN B 1 43 ? 7.206 28.059 20.760 1.00 12.17 43 GLN B O 1
ATOM 1652 N N . GLY B 1 44 ? 8.483 28.455 18.957 1.00 10.60 44 GLY B N 1
ATOM 1653 C CA . GLY B 1 44 ? 7.431 29.094 18.171 1.00 11.13 44 GLY B CA 1
ATOM 1654 C C . GLY B 1 44 ? 7.224 30.563 18.478 1.00 11.96 44 GLY B C 1
ATOM 1655 O O . GLY B 1 44 ? 6.475 31.239 17.770 1.00 14.01 44 GLY B O 1
ATOM 1656 N N . TYR B 1 45 ? 7.848 31.075 19.532 1.00 11.14 45 TYR B N 1
ATOM 1657 C CA . TYR B 1 45 ? 7.766 32.488 19.886 1.00 10.57 45 TYR B CA 1
ATOM 1658 C C . TYR B 1 45 ? 8.833 33.304 19.172 1.00 9.45 45 TYR B C 1
ATOM 1659 O O . TYR B 1 45 ? 9.922 32.821 18.880 1.00 10.40 45 TYR B O 1
ATOM 1668 N N . TRP B 1 46 ? 8.514 34.562 18.914 1.00 9.55 46 TRP B N 1
ATOM 1669 C CA . TRP B 1 46 ? 9.512 35.536 18.521 1.00 8.96 46 TRP B CA 1
ATOM 1670 C C . TRP B 1 46 ? 10.317 35.924 19.754 1.00 9.24 46 TRP B C 1
ATOM 1671 O O . TRP B 1 46 ? 9.777 36.145 20.823 1.00 9.59 46 TRP B O 1
ATOM 1682 N N . PHE B 1 47 ? 11.631 35.979 19.575 1.00 8.52 47 PHE B N 1
ATOM 1683 C CA . PHE B 1 47 ? 12.544 36.191 20.702 1.00 8.30 47 PHE B CA 1
ATOM 1684 C C . PHE B 1 47 ? 13.805 36.864 20.181 1.00 8.47 47 PHE B C 1
ATOM 1685 O O . PHE B 1 47 ? 14.229 36.636 19.051 1.00 8.53 47 PHE B O 1
ATOM 1693 N N . VAL B 1 48 ? 14.441 37.669 21.013 1.00 8.31 48 VAL B N 1
ATOM 1694 C CA . VAL B 1 48 ? 15.784 38.135 20.675 1.00 8.34 48 VAL B CA 1
ATOM 1695 C C . VAL B 1 48 ? 16.745 36.955 20.585 1.00 8.39 48 VAL B C 1
ATOM 1696 O O . VAL B 1 48 ? 16.510 35.921 21.212 1.00 9.03 48 VAL B O 1
ATOM 1700 N N . PRO B 1 49 ? 17.807 37.064 19.790 1.00 7.75 49 PRO B N 1
ATOM 1701 C CA . PRO B 1 49 ? 18.827 36.001 19.756 1.00 7.56 49 PRO B CA 1
ATOM 1702 C C . PRO B 1 49 ? 19.619 35.944 21.058 1.00 7.54 49 PRO B C 1
ATOM 1703 O O . PRO B 1 49 ? 19.834 36.971 21.661 1.00 7.89 49 PRO B O 1
ATOM 1707 N N . GLY B 1 50 ? 20.054 34.770 21.470 1.00 8.05 50 GLY B N 1
ATOM 1708 C CA . GLY B 1 50 ? 20.782 34.630 22.718 1.00 8.48 50 GLY B CA 1
ATOM 1709 C C . GLY B 1 50 ? 21.132 33.196 22.977 1.00 8.38 50 GLY B C 1
ATOM 1710 O O . GLY B 1 50 ? 20.498 32.299 22.441 1.00 9.28 50 GLY B O 1
ATOM 1711 N N . GLY B 1 51 ? 22.112 32.949 23.835 1.00 7.91 51 GLY B N 1
ATOM 1712 C CA . GLY B 1 51 ? 22.453 31.575 24.171 1.00 7.80 51 GLY B CA 1
ATOM 1713 C C . GLY B 1 51 ? 23.375 31.454 25.347 1.00 8.01 51 GLY B C 1
ATOM 1714 O O . GLY B 1 51 ? 23.865 32.437 25.890 1.00 7.13 51 GLY B O 1
ATOM 1715 N N . ARG B 1 52 ? 23.599 30.215 25.751 1.00 7.93 52 ARG B N 1
ATOM 1716 C CA . ARG B 1 52 ? 24.280 29.952 27.009 1.00 8.30 52 ARG B CA 1
ATOM 1717 C C . ARG B 1 52 ? 25.810 29.955 26.905 1.00 7.73 52 ARG B C 1
ATOM 1718 O O . ARG B 1 52 ? 26.383 29.661 25.871 1.00 8.11 52 ARG B O 1
ATOM 1726 N N . VAL B 1 53 ? 26.416 30.266 28.038 1.00 7.24 53 VAL B N 1
ATOM 1727 C CA . VAL B 1 53 ? 27.850 30.242 28.265 1.00 7.83 53 VAL B CA 1
ATOM 1728 C C . VAL B 1 53 ? 28.246 28.835 28.690 1.00 7.40 53 VAL B C 1
ATOM 1729 O O . VAL B 1 53 ? 27.590 28.223 29.545 1.00 8.05 53 VAL B O 1
ATOM 1733 N N . GLN B 1 54 ? 29.325 28.323 28.105 1.00 7.68 54 GLN B N 1
ATOM 1734 C CA . GLN B 1 54 ? 29.795 26.976 28.377 1.00 7.54 54 GLN B CA 1
ATOM 1735 C C . GLN B 1 54 ? 30.817 26.920 29.515 1.00 7.54 54 GLN B C 1
ATOM 1736 O O . GLN B 1 54 ? 31.370 27.921 29.941 1.00 7.74 54 GLN B O 1
ATOM 1742 N N . LYS B 1 55 ? 31.044 25.706 29.998 1.00 7.49 55 LYS B N 1
ATOM 1743 C CA . LYS B 1 55 ? 32.054 25.458 31.023 1.00 7.79 55 LYS B CA 1
ATOM 1744 C C . LYS B 1 55 ? 33.430 25.961 30.619 1.00 8.18 55 LYS B C 1
ATOM 1745 O O . LYS B 1 55 ? 33.948 25.654 29.520 1.00 9.03 55 LYS B O 1
ATOM 1751 N N . ASP B 1 56 ? 34.024 26.716 31.529 1.00 8.66 56 ASP B N 1
ATOM 1752 C CA . ASP B 1 56 ? 35.362 27.275 31.374 1.00 9.03 56 ASP B CA 1
ATOM 1753 C C . ASP B 1 56 ? 35.487 28.259 30.212 1.00 9.81 56 ASP B C 1
ATOM 1754 O O . ASP B 1 56 ? 36.595 28.557 29.766 1.00 12.10 56 ASP B O 1
ATOM 1759 N N . GLU B 1 57 ? 34.357 28.809 29.772 1.00 8.61 57 GLU B N 1
ATOM 1760 C CA . GLU B 1 57 ? 34.317 29.811 28.715 1.00 8.75 57 GLU B CA 1
ATOM 1761 C C . GLU B 1 57 ? 34.172 31.180 29.361 1.00 8.32 57 GLU B C 1
ATOM 1762 O O . GLU B 1 57 ? 33.267 31.393 30.162 1.00 8.73 57 GLU B O 1
ATOM 1768 N N . THR B 1 58 ? 35.043 32.120 29.027 1.00 8.00 58 THR B N 1
ATOM 1769 C CA . THR B 1 58 ? 34.869 33.480 29.507 1.00 8.69 58 THR B CA 1
ATOM 1770 C C . THR B 1 58 ? 33.670 34.161 28.858 1.00 8.74 58 THR B C 1
ATOM 1771 O O . THR B 1 58 ? 33.250 33.784 27.762 1.00 8.77 58 THR B O 1
ATOM 1775 N N . LEU B 1 59 ? 33.158 35.194 29.506 1.00 8.50 59 LEU B N 1
ATOM 1776 C CA . LEU B 1 59 ? 32.056 35.969 28.916 1.00 8.70 59 LEU B CA 1
ATOM 1777 C C . LEU B 1 59 ? 32.501 36.613 27.598 1.00 8.95 59 LEU B C 1
ATOM 1778 O O . LEU B 1 59 ? 31.727 36.713 26.649 1.00 8.75 59 LEU B O 1
ATOM 1783 N N . GLU B 1 60 ? 33.762 37.018 27.537 1.00 9.20 60 GLU B N 1
ATOM 1784 C CA . GLU B 1 60 ? 34.354 37.627 26.359 1.00 10.22 60 GLU B CA 1
ATOM 1785 C C . GLU B 1 60 ? 34.332 36.611 25.206 1.00 9.90 60 GLU B C 1
ATOM 1786 O O . GLU B 1 60 ? 33.923 36.927 24.078 1.00 9.97 60 GLU B O 1
ATOM 1792 N N . ALA B 1 61 ? 34.765 35.385 25.467 1.00 9.38 61 ALA B N 1
ATOM 1793 C CA . ALA B 1 61 ? 34.770 34.366 24.431 1.00 9.41 61 ALA B CA 1
ATOM 1794 C C . ALA B 1 61 ? 33.348 33.984 24.035 1.00 9.02 61 ALA B C 1
ATOM 1795 O O . ALA B 1 61 ? 33.059 33.787 22.864 1.00 9.68 61 ALA B O 1
ATOM 1797 N N . ALA B 1 62 ? 32.463 33.857 25.012 1.00 8.63 62 ALA B N 1
ATOM 1798 C CA . ALA B 1 62 ? 31.077 33.501 24.729 1.00 8.12 62 ALA B CA 1
ATOM 1799 C C . ALA B 1 62 ? 30.412 34.560 23.847 1.00 8.00 62 ALA B C 1
ATOM 1800 O O . ALA B 1 62 ? 29.656 34.231 22.950 1.00 8.10 62 ALA B O 1
ATOM 1802 N N . PHE B 1 63 ? 30.719 35.823 24.091 1.00 8.01 63 PHE B N 1
ATOM 1803 C CA . PHE B 1 63 ? 30.065 36.897 23.356 1.00 8.00 63 PHE B CA 1
ATOM 1804 C C . PHE B 1 63 ? 30.441 36.772 21.872 1.00 8.20 63 PHE B C 1
ATOM 1805 O O . PHE B 1 63 ? 29.601 36.918 20.985 1.00 8.10 63 PHE B O 1
ATOM 1813 N N . GLU B 1 64 ? 31.714 36.501 21.595 1.00 8.02 64 GLU B N 1
ATOM 1814 C CA . GLU B 1 64 ? 32.169 36.313 20.210 1.00 8.29 64 GLU B CA 1
ATOM 1815 C C . GLU B 1 64 ? 31.598 35.069 19.575 1.00 8.72 64 GLU B C 1
ATOM 1816 O O . GLU B 1 64 ? 31.142 35.103 18.440 1.00 8.19 64 GLU B O 1
ATOM 1822 N N . ARG B 1 65 ? 31.588 33.964 20.306 1.00 8.00 65 ARG B N 1
ATOM 1823 C CA . ARG B 1 65 ? 31.022 32.729 19.768 1.00 8.00 65 ARG B CA 1
ATOM 1824 C C . ARG B 1 65 ? 29.530 32.883 19.461 1.00 7.84 65 ARG B C 1
ATOM 1825 O O . ARG B 1 65 ? 29.043 32.465 18.407 1.00 8.55 65 ARG B O 1
ATOM 1833 N N . LEU B 1 66 ? 28.802 33.481 20.394 1.00 8.23 66 LEU B N 1
ATOM 1834 C CA . LEU B 1 66 ? 27.356 33.610 20.310 1.00 7.44 66 LEU B CA 1
ATOM 1835 C C . LEU B 1 66 ? 26.909 34.644 19.274 1.00 7.64 66 LEU B C 1
ATOM 1836 O O . LEU B 1 66 ? 25.928 34.403 18.577 1.00 8.41 66 LEU B O 1
ATOM 1841 N N . THR B 1 67 ? 27.596 35.782 19.163 1.00 7.92 67 THR B N 1
ATOM 1842 C CA . THR B 1 67 ? 27.241 36.711 18.086 1.00 7.92 67 THR B CA 1
ATOM 1843 C C . THR B 1 67 ? 27.456 36.043 16.737 1.00 8.26 67 THR B C 1
ATOM 1844 O O . THR B 1 67 ? 26.616 36.137 15.850 1.00 8.33 67 THR B O 1
ATOM 1848 N N . MET B 1 68 ? 28.575 35.355 16.566 1.00 8.26 68 MET B N 1
ATOM 1849 C CA . MET B 1 68 ? 28.797 34.647 15.323 1.00 9.04 68 MET B CA 1
ATOM 1850 C C . MET B 1 68 ? 27.741 33.569 15.062 1.00 9.59 68 MET B C 1
ATOM 1851 O O . MET B 1 68 ? 27.189 33.470 13.965 1.00 10.31 68 MET B O 1
ATOM 1856 N N . ALA B 1 69 ? 27.434 32.764 16.073 1.00 9.68 69 ALA B N 1
ATOM 1857 C CA . ALA B 1 69 ? 26.471 31.684 15.914 1.00 9.93 69 ALA B CA 1
ATOM 1858 C C . ALA B 1 69 ? 25.047 32.187 15.693 1.00 9.90 69 ALA B C 1
ATOM 1859 O O . ALA B 1 69 ? 24.282 31.585 14.921 1.00 11.73 69 ALA B O 1
ATOM 1861 N N . GLU B 1 70 ? 24.660 33.265 16.365 1.00 8.70 70 GLU B N 1
ATOM 1862 C CA . GLU B 1 70 ? 23.267 33.730 16.331 1.00 8.79 70 GLU B CA 1
ATOM 1863 C C . GLU B 1 70 ? 23.001 34.699 15.188 1.00 8.71 70 GLU B C 1
ATOM 1864 O O . GLU B 1 70 ? 21.880 34.755 14.692 1.00 8.63 70 GLU B O 1
ATOM 1870 N N . LEU B 1 71 ? 24.002 35.499 14.843 1.00 8.17 71 LEU B N 1
ATOM 1871 C CA . LEU B 1 71 ? 23.849 36.595 13.898 1.00 8.54 71 LEU B CA 1
ATOM 1872 C C . LEU B 1 71 ? 24.649 36.433 12.618 1.00 8.29 71 LEU B C 1
ATOM 1873 O O . LEU B 1 71 ? 24.410 37.173 11.649 1.00 9.34 71 LEU B O 1
ATOM 1878 N N . GLY B 1 72 ? 25.620 35.521 12.618 1.00 8.42 72 GLY B N 1
ATOM 1879 C CA . GLY B 1 72 ? 26.549 35.386 11.507 1.00 8.93 72 GLY B CA 1
ATOM 1880 C C . GLY B 1 72 ? 27.603 36.470 11.428 1.00 9.72 72 GLY B C 1
ATOM 1881 O O . GLY B 1 72 ? 28.266 36.591 10.398 1.00 11.04 72 GLY B O 1
ATOM 1882 N N . LEU B 1 73 ? 27.744 37.271 12.482 1.00 8.84 73 LEU B N 1
ATOM 1883 C CA . LEU B 1 73 ? 28.717 38.343 12.571 1.00 8.86 73 LEU B CA 1
ATOM 1884 C C . LEU B 1 73 ? 29.331 38.278 13.958 1.00 8.47 73 LEU B C 1
ATOM 1885 O O . LEU B 1 73 ? 28.633 38.414 14.980 1.00 9.37 73 LEU B O 1
ATOM 1890 N N . ARG B 1 74 ? 30.649 38.108 14.003 1.00 8.86 74 ARG B N 1
ATOM 1891 C CA . ARG B 1 74 ? 31.388 38.059 15.250 1.00 9.02 74 ARG B CA 1
ATOM 1892 C C . ARG B 1 74 ? 31.686 39.466 15.736 1.00 8.98 74 ARG B C 1
ATOM 1893 O O . ARG B 1 74 ? 32.318 40.248 15.038 1.00 10.42 74 ARG B O 1
ATOM 1901 N N . LEU B 1 75 ? 31.246 39.786 16.944 1.00 8.32 75 LEU B N 1
ATOM 1902 C CA . LEU B 1 75 ? 31.525 41.060 17.601 1.00 9.35 75 LEU B CA 1
ATOM 1903 C C . LEU B 1 75 ? 32.149 40.812 18.962 1.00 9.63 75 LEU B C 1
ATOM 1904 O O . LEU B 1 75 ? 31.857 39.810 19.607 1.00 10.15 75 LEU B O 1
ATOM 1909 N N . PRO B 1 76 ? 33.001 41.736 19.406 1.00 10.68 76 PRO B N 1
ATOM 1910 C CA . PRO B 1 76 ? 33.599 41.633 20.734 1.00 10.95 76 PRO B CA 1
ATOM 1911 C C . PRO B 1 76 ? 32.664 42.174 21.798 1.00 10.81 76 PRO B C 1
ATOM 1912 O O . PRO B 1 76 ? 31.816 43.010 21.482 1.00 10.16 76 PRO B O 1
ATOM 1916 N N . ILE B 1 77 ? 32.823 41.739 23.038 1.00 10.82 77 ILE B N 1
ATOM 1917 C CA . ILE B 1 77 ? 31.953 42.16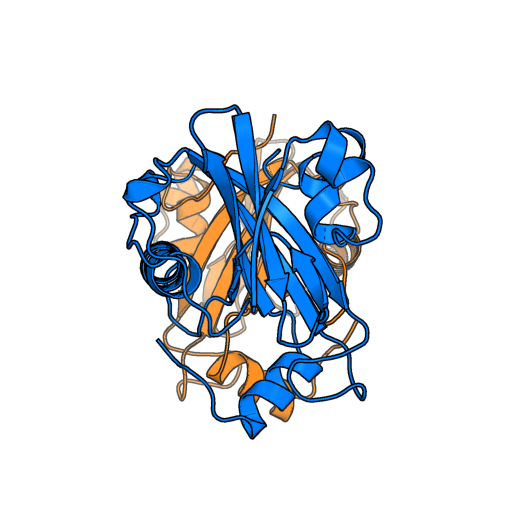9 24.131 1.00 11.33 77 ILE B CA 1
ATOM 1918 C C . ILE B 1 77 ? 32.022 43.680 24.360 1.00 11.34 77 ILE B C 1
ATOM 1919 O O . ILE B 1 77 ? 31.070 44.277 24.835 1.00 11.10 77 ILE B O 1
ATOM 1924 N N . THR B 1 78 ? 33.143 44.293 23.989 1.00 11.87 78 THR B N 1
ATOM 1925 C CA . THR B 1 78 ? 33.283 45.747 24.091 1.00 12.84 78 THR B CA 1
ATOM 1926 C C . THR B 1 78 ? 32.292 46.517 23.213 1.00 12.44 78 THR B C 1
ATOM 1927 O O . THR B 1 78 ? 32.070 47.710 23.421 1.00 13.93 78 THR B O 1
ATOM 1931 N N . ALA B 1 79 ? 31.720 45.851 22.211 1.00 11.99 79 ALA B N 1
ATOM 1932 C CA . ALA B 1 79 ? 30.700 46.464 21.363 1.00 11.57 79 ALA B CA 1
ATOM 1933 C C . ALA B 1 79 ? 29.352 46.533 22.053 1.00 10.75 79 ALA B C 1
ATOM 1934 O O . ALA B 1 79 ? 28.476 47.274 21.602 1.00 11.30 79 ALA B O 1
ATOM 1936 N N . GLY B 1 80 ? 29.166 45.763 23.122 1.00 10.23 80 GLY B N 1
ATOM 1937 C CA . GLY B 1 80 ? 27.872 45.663 23.760 1.00 9.88 80 GLY B CA 1
ATOM 1938 C C . GLY B 1 80 ? 27.710 46.627 24.903 1.00 10.25 80 GLY B C 1
ATOM 1939 O O . GLY B 1 80 ? 28.657 46.872 25.654 1.00 11.84 80 GLY B O 1
ATOM 1940 N N . GLN B 1 81 ? 26.500 47.153 25.054 1.00 9.03 81 GLN B N 1
ATOM 1941 C CA . GLN B 1 81 ? 26.072 47.898 26.229 1.00 8.99 81 GLN B CA 1
ATOM 1942 C C . GLN B 1 81 ? 25.426 46.921 27.186 1.00 8.58 81 GLN B C 1
ATOM 1943 O O . GLN B 1 81 ? 24.411 46.333 26.861 1.00 9.00 81 GLN B O 1
ATOM 1949 N N . PHE B 1 82 ? 25.982 46.757 28.381 1.00 9.16 82 PHE B N 1
ATOM 1950 C CA . PHE B 1 82 ? 25.360 45.896 29.367 1.00 9.34 82 PHE B CA 1
ATOM 1951 C C . PHE B 1 82 ? 23.933 46.369 29.608 1.00 9.48 82 PHE B C 1
ATOM 1952 O O . PHE B 1 82 ? 23.669 47.568 29.748 1.00 10.62 82 PHE B O 1
ATOM 1960 N N . TYR B 1 83 ? 23.009 45.420 29.658 1.00 8.87 83 TYR B N 1
ATOM 1961 C CA . TYR B 1 83 ? 21.574 45.711 29.677 1.00 9.78 83 TYR B CA 1
ATOM 1962 C C . TYR B 1 83 ? 20.855 44.988 30.816 1.00 10.47 83 TYR B C 1
ATOM 1963 O O . TYR B 1 83 ? 19.657 44.734 30.726 1.00 12.53 83 TYR B O 1
ATOM 1972 N N . GLY B 1 84 ? 21.584 44.651 31.872 1.00 9.86 84 GLY B N 1
ATOM 1973 C CA . GLY B 1 84 ? 20.984 44.089 33.073 1.00 9.95 84 GLY B CA 1
ATOM 1974 C C . GLY B 1 84 ? 21.110 42.584 33.179 1.00 9.59 84 GLY B C 1
ATOM 1975 O O . GLY B 1 84 ? 21.453 41.902 32.212 1.00 9.60 84 GLY B O 1
ATOM 1976 N N . VAL B 1 85 ? 20.849 42.085 34.375 1.00 9.34 85 VAL B N 1
ATOM 1977 C CA . VAL B 1 85 ? 20.754 40.665 34.658 1.00 10.40 85 VAL B CA 1
ATOM 1978 C C . VAL B 1 85 ? 19.271 40.337 34.807 1.00 9.76 85 VAL B C 1
ATOM 1979 O O . VAL B 1 85 ? 18.514 41.051 35.490 1.00 12.31 85 VAL B O 1
ATOM 1983 N N . TRP B 1 86 ? 18.858 39.268 34.153 1.00 9.15 86 TRP B N 1
ATOM 1984 C CA . TRP B 1 86 ? 17.467 38.848 34.076 1.00 9.22 86 TRP B CA 1
ATOM 1985 C C . TRP B 1 86 ? 17.383 37.372 34.424 1.00 8.81 86 TRP B C 1
ATOM 1986 O O . TRP B 1 86 ? 18.396 36.667 34.447 1.00 9.37 86 TRP B O 1
ATOM 1997 N N . GLN B 1 87 ? 16.182 36.901 34.722 1.00 8.87 87 GLN B N 1
ATOM 1998 C CA . GLN B 1 87 ? 15.940 35.523 35.135 1.00 9.12 87 GLN B CA 1
ATOM 1999 C C . GLN B 1 87 ? 14.757 34.988 34.356 1.00 8.73 87 GLN B C 1
ATOM 2000 O O . GLN B 1 87 ? 13.654 35.560 34.431 1.00 9.93 87 GLN B O 1
ATOM 2006 N N . HIS B 1 88 ? 14.972 33.917 33.619 1.00 8.91 88 HIS B N 1
ATOM 2007 C CA . HIS B 1 88 ? 13.971 33.361 32.734 1.00 9.56 88 HIS B CA 1
ATOM 2008 C C . HIS B 1 88 ? 13.710 31.911 33.126 1.00 9.63 88 HIS B C 1
ATOM 2009 O O . HIS B 1 88 ? 14.635 31.120 33.177 1.00 10.29 88 HIS B O 1
ATOM 2016 N N . PHE B 1 89 ? 12.461 31.578 33.397 1.00 9.80 89 PHE B N 1
ATOM 2017 C CA . PHE B 1 89 ? 12.039 30.272 33.878 1.00 9.89 89 PHE B CA 1
ATOM 2018 C C . PHE B 1 89 ? 11.035 29.677 32.886 1.00 10.18 89 PHE B C 1
ATOM 2019 O O . PHE B 1 89 ? 10.021 30.304 32.615 1.00 12.30 89 PHE B O 1
ATOM 2027 N N . TYR B 1 90 ? 11.310 28.494 32.355 1.00 9.81 90 TYR B N 1
ATOM 2028 C CA . TYR B 1 90 ? 10.455 27.824 31.379 1.00 10.26 90 TYR B CA 1
ATOM 2029 C C . TYR B 1 90 ? 10.060 26.467 31.931 1.00 10.87 90 TYR B C 1
ATOM 2030 O O . TYR B 1 90 ? 10.840 25.801 32.622 1.00 11.16 90 TYR B O 1
ATOM 2039 N N . ASP B 1 91 ? 8.835 26.053 31.627 1.00 11.71 91 ASP B N 1
ATOM 2040 C CA . ASP B 1 91 ? 8.307 24.803 32.146 1.00 13.21 91 ASP B CA 1
ATOM 2041 C C . ASP B 1 91 ? 8.803 23.601 31.355 1.00 12.82 91 ASP B C 1
ATOM 2042 O O . ASP B 1 91 ? 8.608 22.466 31.780 1.00 14.16 91 ASP B O 1
ATOM 2047 N N . ASP B 1 92 ? 9.426 23.837 30.211 1.00 11.39 92 ASP B N 1
ATOM 2048 C CA . ASP B 1 92 ? 9.964 22.783 29.361 1.00 11.32 92 ASP B CA 1
ATOM 2049 C C . ASP B 1 92 ? 11.472 22.957 29.142 1.00 10.73 92 ASP B C 1
ATOM 2050 O O . ASP B 1 92 ? 12.089 23.813 29.764 1.00 10.35 92 ASP B O 1
ATOM 2055 N N . ASN B 1 93 ? 12.050 22.159 28.264 1.00 10.05 93 ASN B N 1
ATOM 2056 C CA . ASN B 1 93 ? 13.486 22.181 28.005 1.00 10.13 93 ASN B CA 1
ATOM 2057 C C . ASN B 1 93 ? 13.761 21.741 26.571 1.00 10.42 93 ASN B C 1
ATOM 2058 O O . ASN B 1 93 ? 12.852 21.267 25.871 1.00 10.46 93 ASN B O 1
ATOM 2063 N N . PHE B 1 94 ? 15.013 21.880 26.137 1.00 10.34 94 PHE B N 1
ATOM 2064 C CA . PHE B 1 94 ? 15.451 21.558 24.781 1.00 11.06 94 PHE B CA 1
ATOM 2065 C C . PHE B 1 94 ? 14.948 20.202 24.279 1.00 12.09 94 PHE B C 1
ATOM 2066 O O . PHE B 1 94 ? 14.663 20.048 23.083 1.00 13.24 94 PHE B O 1
ATOM 2074 N N . SER B 1 95 ? 14.866 19.226 25.182 1.00 12.56 95 SER B N 1
ATOM 2075 C CA . SER B 1 95 ? 14.535 17.827 24.852 1.00 13.25 95 SER B CA 1
ATOM 2076 C C . SER B 1 95 ? 13.052 17.466 24.951 1.00 14.02 95 SER B C 1
ATOM 2077 O O . SER B 1 95 ? 12.663 16.359 24.536 1.00 16.15 95 SER B O 1
ATOM 2080 N N . GLY B 1 96 ? 12.220 18.339 25.503 1.00 13.77 96 GLY B N 1
ATOM 2081 C CA . GLY B 1 96 ? 10.811 18.040 25.703 1.00 14.07 96 GLY B CA 1
ATOM 2082 C C . GLY B 1 96 ? 10.200 18.688 26.930 1.00 14.47 96 GLY B C 1
ATOM 2083 O O . GLY B 1 96 ? 10.584 19.777 27.314 1.00 13.36 96 GLY B O 1
ATOM 2084 N N . THR B 1 97 ? 9.256 18.006 27.568 1.00 15.22 97 THR B N 1
ATOM 2085 C CA . THR B 1 97 ? 8.450 18.584 28.638 1.00 16.61 97 THR B CA 1
ATOM 2086 C C . THR B 1 97 ? 8.659 17.936 30.015 1.00 16.02 97 THR B C 1
ATOM 2087 O O . THR B 1 97 ? 7.895 18.202 30.936 1.00 17.60 97 THR B O 1
ATOM 2091 N N . ASP B 1 98 ? 9.713 17.143 30.168 1.00 15.96 98 ASP B N 1
ATOM 2092 C CA . ASP B 1 98 ? 9.904 16.339 31.381 1.00 16.31 98 ASP B CA 1
ATOM 2093 C C . ASP B 1 98 ? 10.539 17.098 32.539 1.00 15.11 98 ASP B C 1
ATOM 2094 O O . ASP B 1 98 ? 10.552 16.613 33.675 1.00 16.96 98 ASP B O 1
ATOM 2099 N N . PHE B 1 99 ? 11.126 18.260 32.240 1.00 13.10 99 PHE B N 1
ATOM 2100 C CA . PHE B 1 99 ? 11.728 19.098 33.263 1.00 12.31 99 PHE B CA 1
ATOM 2101 C C . PHE B 1 99 ? 11.836 20.548 32.772 1.00 10.69 99 PHE B C 1
ATOM 2102 O O . PHE B 1 99 ? 11.741 20.821 31.576 1.00 10.88 99 PHE B O 1
ATOM 2110 N N . THR B 1 100 ? 12.047 21.456 33.722 1.00 9.95 100 THR B N 1
ATOM 2111 C CA . THR B 1 100 ? 12.103 22.894 33.469 1.00 10.01 100 THR B CA 1
ATOM 2112 C C . THR B 1 100 ? 13.511 23.360 33.093 1.00 9.08 100 THR B C 1
ATOM 2113 O O . THR B 1 100 ? 14.499 22.657 33.299 1.00 9.28 100 THR B O 1
ATOM 2117 N N . THR B 1 101 ? 13.568 24.577 32.555 1.00 8.82 101 THR B N 1
ATOM 2118 C CA . THR B 1 101 ? 14.813 25.252 32.233 1.00 8.73 101 THR B CA 1
ATOM 2119 C C . THR B 1 101 ? 14.841 26.573 32.980 1.00 8.42 101 THR B C 1
ATOM 2120 O O . THR B 1 101 ? 13.860 27.305 33.027 1.00 8.80 101 THR B O 1
ATOM 2124 N N . HIS B 1 102 ? 15.999 26.898 33.531 1.00 7.74 102 HIS B N 1
ATOM 2125 C CA . HIS B 1 102 ? 16.207 28.120 34.299 1.00 7.89 102 HIS B CA 1
ATOM 2126 C C . HIS B 1 102 ? 17.454 28.802 33.724 1.00 7.17 102 HIS B C 1
ATOM 2127 O O . HIS B 1 102 ? 18.511 28.193 33.670 1.00 7.84 102 HIS B O 1
ATOM 2134 N N . TYR B 1 103 ? 17.326 30.043 33.270 1.00 7.41 103 TYR B N 1
ATOM 2135 C CA . TYR B 1 103 ? 18.464 30.857 32.834 1.00 7.37 103 TYR B CA 1
ATOM 2136 C C . TYR B 1 103 ? 18.635 32.092 33.696 1.00 7.44 103 TYR B C 1
ATOM 2137 O O . TYR B 1 103 ? 17.650 32.758 34.050 1.00 7.90 103 TYR B O 1
ATOM 2146 N N . VAL B 1 104 ? 19.886 32.403 34.021 1.00 7.11 104 VAL B N 1
ATOM 2147 C CA . VAL B 1 104 ? 20.294 33.715 34.497 1.00 6.90 104 VAL B CA 1
ATOM 2148 C C . VAL B 1 104 ? 20.963 34.370 33.297 1.00 7.36 104 VAL B C 1
ATOM 2149 O O . VAL B 1 104 ? 21.913 33.809 32.744 1.00 8.16 104 VAL B O 1
ATOM 2153 N N . VAL B 1 105 ? 20.439 35.518 32.878 1.00 7.67 105 VAL B N 1
ATOM 2154 C CA . VAL B 1 105 ? 20.738 36.103 31.585 1.00 8.09 105 VAL B CA 1
ATOM 2155 C C . VAL B 1 105 ? 21.388 37.457 31.735 1.00 7.88 105 VAL B C 1
ATOM 2156 O O . VAL B 1 105 ? 20.910 38.305 32.472 1.00 9.03 105 VAL B O 1
ATOM 2160 N N . LEU B 1 106 ? 22.481 37.666 31.007 1.00 7.19 106 LEU B N 1
ATOM 2161 C CA . LEU B 1 106 ? 23.063 38.997 30.848 1.00 8.08 106 LEU B CA 1
ATOM 2162 C C . LEU B 1 106 ? 22.601 39.554 29.516 1.00 7.57 106 LEU B C 1
ATOM 2163 O O . LEU B 1 106 ? 22.880 38.984 28.474 1.00 8.42 106 LEU B O 1
ATOM 2168 N N . GLY B 1 107 ? 21.915 40.684 29.549 1.00 7.35 107 GLY B N 1
ATOM 2169 C CA . GLY B 1 107 ? 21.525 41.360 28.331 1.00 7.67 107 GLY B CA 1
ATOM 2170 C C . GLY B 1 107 ? 22.629 42.264 27.829 1.00 7.27 107 GLY B C 1
ATOM 2171 O O . GLY B 1 107 ? 23.318 42.881 28.625 1.00 8.45 107 GLY B O 1
ATOM 2172 N N . PHE B 1 108 ? 22.771 42.337 26.513 1.00 6.84 108 PHE B N 1
ATOM 2173 C CA . PHE B 1 108 ? 23.692 43.279 25.857 1.00 7.09 108 PHE B CA 1
ATOM 2174 C C . PHE B 1 108 ? 23.029 43.886 24.636 1.00 7.31 108 PHE B C 1
ATOM 2175 O O . PHE B 1 108 ? 22.467 43.159 23.820 1.00 8.58 108 PHE B O 1
ATOM 2183 N N . ARG B 1 109 ? 23.106 45.205 24.516 1.00 7.87 109 ARG B N 1
ATOM 2184 C CA . ARG B 1 109 ? 22.532 45.921 23.388 1.00 7.90 109 ARG B CA 1
ATOM 2185 C C . ARG B 1 109 ? 23.607 46.512 22.477 1.00 7.77 109 ARG B C 1
ATOM 2186 O O . ARG B 1 109 ? 24.623 47.053 22.963 1.00 8.33 109 ARG B O 1
ATOM 2194 N N . PHE B 1 110 ? 23.400 46.425 21.174 1.00 7.68 110 PHE B N 1
ATOM 2195 C CA . PHE B 1 110 ? 24.297 47.023 20.194 1.00 7.49 110 PHE B CA 1
ATOM 2196 C C . PHE B 1 110 ? 23.576 47.177 18.861 1.00 7.60 110 PHE B C 1
ATOM 2197 O O . PHE B 1 110 ? 22.611 46.451 18.584 1.00 7.75 110 PHE B O 1
ATOM 2205 N N . ARG B 1 111 ? 24.105 48.068 18.029 1.00 7.84 111 ARG B N 1
ATOM 2206 C CA . ARG B 1 111 ? 23.563 48.361 16.718 1.00 8.56 111 ARG B CA 1
ATOM 2207 C C . ARG B 1 111 ? 24.434 47.734 15.647 1.00 8.69 111 ARG B C 1
ATOM 2208 O O . ARG B 1 111 ? 25.663 47.732 15.745 1.00 10.52 111 ARG B O 1
ATOM 2216 N N . VAL B 1 112 ? 23.779 47.177 14.636 1.00 8.59 112 VAL B N 1
ATOM 2217 C CA . VAL B 1 112 ? 24.417 46.607 13.476 1.00 8.45 112 VAL B CA 1
ATOM 2218 C C . VAL B 1 112 ? 23.836 47.217 12.210 1.00 8.52 112 VAL B C 1
ATOM 2219 O O . VAL B 1 112 ? 22.825 47.912 12.247 1.00 9.15 112 VAL B O 1
ATOM 2223 N N . SER B 1 113 ? 24.474 46.911 11.092 1.00 8.69 113 SER B N 1
ATOM 2224 C CA . SER B 1 113 ? 23.915 47.109 9.761 1.00 9.99 113 SER B CA 1
ATOM 2225 C C . SER B 1 113 ? 23.376 45.766 9.305 1.00 9.67 113 SER B C 1
ATOM 2226 O O . SER B 1 113 ? 24.087 44.760 9.332 1.00 9.75 113 SER B O 1
ATOM 2229 N N . GLU B 1 114 ? 22.109 45.729 8.912 1.00 10.11 114 GLU B N 1
ATOM 2230 C CA . GLU B 1 114 ? 21.484 44.496 8.416 1.00 10.61 114 GLU B CA 1
ATOM 2231 C C . GLU B 1 114 ? 22.297 43.798 7.351 1.00 11.50 114 GLU B C 1
ATOM 2232 O O . GLU B 1 114 ? 22.381 42.567 7.313 1.00 11.07 114 GLU B O 1
ATOM 2238 N N . GLU B 1 115 ? 22.926 44.591 6.494 1.00 10.90 115 GLU B N 1
ATOM 2239 C CA . GLU B 1 115 ? 23.653 44.065 5.360 1.00 12.27 11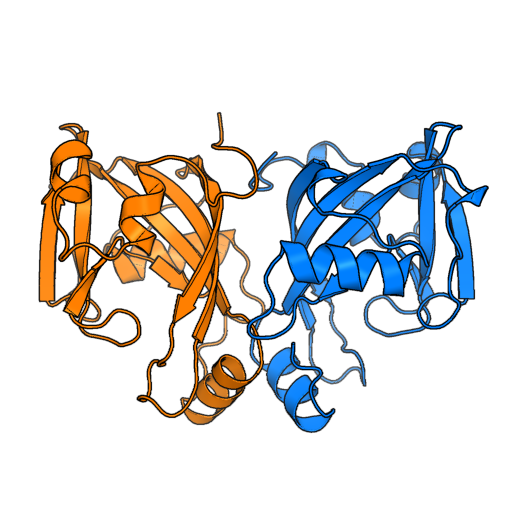5 GLU B CA 1
ATOM 2240 C C . GLU B 1 115 ? 24.960 43.385 5.765 1.00 11.89 115 GLU B C 1
ATOM 2241 O O . GLU B 1 115 ? 25.618 42.774 4.916 1.00 14.28 115 GLU B O 1
ATOM 2247 N N . GLU B 1 116 ? 25.337 43.490 7.039 1.00 10.54 116 GLU B N 1
ATOM 2248 C CA . GLU B 1 116 ? 26.552 42.863 7.553 1.00 10.47 116 GLU B CA 1
ATOM 2249 C C . GLU B 1 116 ? 26.291 41.623 8.402 1.00 9.98 116 GLU B C 1
ATOM 2250 O O . GLU B 1 116 ? 27.230 41.042 8.947 1.00 11.56 116 GLU B O 1
ATOM 2256 N N . LEU B 1 117 ? 25.033 41.234 8.526 1.00 10.85 117 LEU B N 1
ATOM 2257 C CA . LEU B 1 117 ? 24.673 39.989 9.208 1.00 10.96 117 LEU B CA 1
ATOM 2258 C C . LEU B 1 117 ? 24.551 38.893 8.185 1.00 12.00 117 LEU B C 1
ATOM 2259 O O . LEU B 1 117 ? 24.367 39.145 6.989 1.00 14.97 117 LEU B O 1
ATOM 2264 N N . LEU B 1 118 ? 24.669 37.660 8.644 1.00 11.30 118 LEU B N 1
ATOM 2265 C CA . LEU B 1 118 ? 24.375 36.488 7.826 1.00 11.98 118 LEU B CA 1
ATOM 2266 C C . LEU B 1 118 ? 23.497 35.613 8.706 1.00 11.19 118 LEU B C 1
ATOM 2267 O O . LEU B 1 118 ? 23.977 34.703 9.392 1.00 11.06 118 LEU B O 1
ATOM 2272 N N . LEU B 1 119 ? 22.213 35.936 8.731 1.00 11.55 119 LEU B N 1
ATOM 2273 C CA . LEU B 1 119 ? 21.315 35.388 9.725 1.00 11.89 119 LEU B CA 1
ATOM 2274 C C . LEU B 1 119 ? 21.113 33.904 9.460 1.00 12.24 119 LEU B C 1
ATOM 2275 O O . LEU B 1 119 ? 20.689 33.504 8.366 1.00 13.60 119 LEU B O 1
ATOM 2280 N N . PRO B 1 120 ? 21.442 33.086 10.449 1.00 11.67 120 PRO B N 1
ATOM 2281 C CA . PRO B 1 120 ? 21.410 31.631 10.289 1.00 11.89 120 PRO B CA 1
ATOM 2282 C C . PRO B 1 120 ? 20.030 31.024 10.483 1.00 12.16 120 PRO B C 1
ATOM 2283 O O . PRO B 1 120 ? 19.147 31.643 11.060 1.00 12.07 120 PRO B O 1
ATOM 2287 N N . ASP B 1 121 ? 19.851 29.785 10.032 1.00 13.65 121 ASP B N 1
ATOM 2288 C CA . ASP B 1 121 ? 18.539 29.151 10.117 1.00 14.70 121 ASP B CA 1
ATOM 2289 C C . ASP B 1 121 ? 18.438 28.032 11.160 1.00 14.79 121 ASP B C 1
ATOM 2290 O O . ASP B 1 121 ? 17.402 27.367 11.250 1.00 15.95 121 ASP B O 1
ATOM 2295 N N . GLU B 1 122 ? 19.472 27.829 11.960 1.00 14.50 122 GLU B N 1
ATOM 2296 C CA . GLU B 1 122 ? 19.467 26.742 12.940 1.00 15.21 122 GLU B CA 1
ATOM 2297 C C . GLU B 1 122 ? 18.412 26.954 14.039 1.00 14.04 122 GLU B C 1
ATOM 2298 O O . GLU B 1 122 ? 17.649 26.044 14.380 1.00 15.41 122 GLU B O 1
ATOM 2304 N N . GLN B 1 123 ? 18.353 28.166 14.571 1.00 11.49 123 GLN B N 1
ATOM 2305 C CA . GLN B 1 123 ? 17.544 28.445 15.755 1.00 10.54 123 GLN B CA 1
ATOM 2306 C C . GLN B 1 123 ? 16.268 29.238 15.472 1.00 10.30 123 GLN B C 1
ATOM 2307 O O . GLN B 1 123 ? 15.404 29.340 16.331 1.00 10.27 123 GLN B O 1
ATOM 2313 N N . HIS B 1 124 ? 16.169 29.807 14.277 1.00 10.71 124 HIS B N 1
ATOM 2314 C CA . HIS B 1 124 ? 15.021 30.623 13.899 1.00 10.81 124 HIS B CA 1
ATOM 2315 C C . HIS B 1 124 ? 14.666 30.342 12.451 1.00 11.10 124 HIS B C 1
ATOM 2316 O O . HIS B 1 124 ? 15.544 30.239 11.615 1.00 12.40 124 HIS B O 1
ATOM 2323 N N . ASP B 1 125 ? 13.369 30.261 12.171 1.00 12.16 125 ASP B N 1
ATOM 2324 C CA . ASP B 1 125 ? 12.924 30.054 10.786 1.00 13.19 125 ASP B CA 1
ATOM 2325 C C . ASP B 1 125 ? 12.425 31.325 10.107 1.00 12.66 125 ASP B C 1
ATOM 2326 O O . ASP B 1 125 ? 11.996 31.280 8.954 1.00 13.56 125 ASP B O 1
ATOM 2331 N N . ASP B 1 126 ? 12.536 32.460 10.789 1.00 11.69 126 ASP B N 1
ATOM 2332 C CA . ASP B 1 126 ? 12.222 33.768 10.210 1.00 11.18 126 ASP B CA 1
ATOM 2333 C C . ASP B 1 126 ? 12.798 34.827 11.151 1.00 9.90 126 ASP B C 1
ATOM 2334 O O . ASP B 1 126 ? 13.023 34.565 12.342 1.00 10.44 126 ASP B O 1
ATOM 2339 N N . TYR B 1 127 ? 13.032 36.017 10.609 1.00 9.71 127 TYR B N 1
ATOM 2340 C CA . TYR B 1 127 ? 13.532 37.159 11.363 1.00 9.50 127 TYR B CA 1
ATOM 2341 C C . TYR B 1 127 ? 12.786 38.409 10.963 1.00 9.57 127 TYR B C 1
ATOM 2342 O O . TYR B 1 127 ? 12.480 38.578 9.793 1.00 10.58 127 TYR B O 1
ATOM 2351 N N . ARG B 1 128 ? 12.541 39.275 11.930 1.00 8.49 128 ARG B N 1
ATOM 2352 C CA . ARG B 1 128 ? 11.916 40.563 11.700 1.00 8.70 128 ARG B CA 1
ATOM 2353 C C . ARG B 1 128 ? 12.626 41.635 12.494 1.00 8.71 128 ARG B C 1
ATOM 2354 O O . ARG B 1 128 ? 13.235 41.357 13.533 1.00 9.40 128 ARG B O 1
ATOM 2362 N N . TRP B 1 129 ? 12.540 42.861 12.010 1.00 8.88 129 TRP B N 1
ATOM 2363 C CA . TRP B 1 129 ? 13.055 44.031 12.682 1.00 9.00 129 TRP B CA 1
ATOM 2364 C C . TRP B 1 129 ? 11.850 44.872 13.057 1.00 9.40 129 TRP B C 1
ATOM 2365 O O . TRP B 1 129 ? 11.170 45.397 12.181 1.00 10.38 129 TRP B O 1
ATOM 2376 N N . LEU B 1 130 ? 11.566 44.969 14.349 1.00 10.01 130 LEU B N 1
ATOM 2377 C CA . LEU B 1 130 ? 10.365 45.620 14.861 1.00 11.00 130 LEU B CA 1
ATOM 2378 C C . LEU B 1 130 ? 10.728 46.834 15.692 1.00 11.72 130 LEU B C 1
ATOM 2379 O O . LEU B 1 130 ? 11.746 46.856 16.388 1.00 11.31 130 LEU B O 1
ATOM 2384 N N . THR B 1 131 ? 9.861 47.845 15.700 1.00 13.48 131 THR B N 1
ATOM 2385 C CA . THR B 1 131 ? 10.063 48.956 16.615 1.00 14.28 131 THR B CA 1
ATOM 2386 C C . THR B 1 131 ? 9.744 48.445 18.020 1.00 14.00 131 THR B C 1
ATOM 2387 O O . THR B 1 131 ? 9.055 47.440 18.186 1.00 13.07 131 THR B O 1
ATOM 2391 N N . SER B 1 132 ? 10.260 49.156 19.018 1.00 15.10 132 SER B N 1
ATOM 2392 C CA . SER B 1 132 ? 9.959 48.846 20.417 1.00 16.12 132 SER B CA 1
ATOM 2393 C C . SER B 1 132 ? 8.429 48.831 20.637 1.00 15.92 132 SER B C 1
ATOM 2394 O O . SER B 1 132 ? 7.889 47.913 21.248 1.00 15.00 132 SER B O 1
ATOM 2397 N N . ASP B 1 133 ? 7.728 49.827 20.092 1.00 16.96 133 ASP B N 1
ATOM 2398 C CA . ASP B 1 133 ? 6.278 49.903 20.280 1.00 18.23 133 ASP B CA 1
ATOM 2399 C C . ASP B 1 133 ? 5.582 48.695 19.660 1.00 17.13 133 ASP B C 1
ATOM 2400 O O . ASP B 1 133 ? 4.685 48.102 20.237 1.00 17.82 133 ASP B O 1
ATOM 2405 N N . ALA B 1 134 ? 6.015 48.318 18.466 1.00 16.59 134 ALA B N 1
ATOM 2406 C CA . ALA B 1 134 ? 5.409 47.192 17.783 1.00 15.66 134 ALA B CA 1
ATOM 2407 C C . ALA B 1 134 ? 5.642 45.843 18.493 1.00 15.53 134 ALA B C 1
ATOM 2408 O O . ALA B 1 134 ? 4.736 45.026 18.645 1.00 16.48 134 ALA B O 1
ATOM 2410 N N . LEU B 1 135 ? 6.869 45.588 18.937 1.00 15.15 135 LEU B N 1
ATOM 2411 C CA . LEU B 1 135 ? 7.127 44.305 19.557 1.00 14.76 135 LEU B CA 1
ATOM 2412 C C . LEU B 1 135 ? 6.420 44.191 20.909 1.00 14.47 135 LEU B C 1
ATOM 2413 O O . LEU B 1 135 ? 6.005 43.110 21.299 1.00 14.47 135 LEU B O 1
ATOM 2418 N N . LEU B 1 136 ? 6.285 45.323 21.597 1.00 15.00 136 LEU B N 1
ATOM 2419 C CA . LEU B 1 136 ? 5.576 45.350 22.880 1.00 15.56 136 LEU B CA 1
ATOM 2420 C C . LEU B 1 136 ? 4.083 45.025 22.716 1.00 16.44 136 LEU B C 1
ATOM 2421 O O . LEU B 1 136 ? 3.470 44.462 23.612 1.00 17.40 136 LEU B O 1
ATOM 2426 N N . ALA B 1 137 ? 3.530 45.332 21.546 1.00 17.64 137 ALA B N 1
ATOM 2427 C CA . ALA B 1 137 ? 2.112 45.104 21.257 1.00 18.83 137 ALA B CA 1
ATOM 2428 C C . ALA B 1 137 ? 1.830 43.728 20.665 1.00 20.30 137 ALA B C 1
ATOM 2429 O O . ALA B 1 137 ? 0.678 43.364 20.480 1.00 20.81 137 ALA B O 1
ATOM 2431 N N . SER B 1 138 ? 2.886 42.969 20.380 1.00 21.47 138 SER B N 1
ATOM 2432 C CA . SER B 1 138 ? 2.799 41.680 19.704 1.00 22.38 138 SER B CA 1
ATOM 2433 C C . SER B 1 138 ? 2.904 40.533 20.732 1.00 22.57 138 SER B C 1
ATOM 2434 O O . SER B 1 138 ? 3.977 40.324 21.292 1.00 22.83 138 SER B O 1
ATOM 2437 N N . ASP B 1 139 ? 1.815 39.798 20.995 1.00 22.48 139 ASP B N 1
ATOM 2438 C CA . ASP B 1 139 ? 1.798 38.717 22.003 1.00 22.24 139 ASP B CA 1
ATOM 2439 C C . ASP B 1 139 ? 2.525 37.449 21.552 1.00 20.69 139 ASP B C 1
ATOM 2440 O O . ASP B 1 139 ? 2.764 36.536 22.345 1.00 21.05 139 ASP B O 1
ATOM 2445 N N . ASN B 1 140 ? 2.851 37.382 20.274 1.00 18.33 140 ASN B N 1
ATOM 2446 C CA . ASN B 1 140 ? 3.653 36.285 19.767 1.00 17.27 140 ASN B CA 1
ATOM 2447 C C . ASN B 1 140 ? 5.153 36.552 20.024 1.00 15.21 140 ASN B C 1
ATOM 2448 O O . ASN B 1 140 ? 5.968 35.702 19.729 1.00 14.24 140 ASN B O 1
ATOM 2453 N N . VAL B 1 141 ? 5.497 37.732 20.541 1.00 14.15 141 VAL B N 1
ATOM 2454 C CA . VAL B 1 141 ? 6.836 37.984 21.094 1.00 13.68 141 VAL B CA 1
ATOM 2455 C C . VAL B 1 141 ? 6.806 37.560 22.553 1.00 13.38 141 VAL B C 1
ATOM 2456 O O . VAL B 1 141 ? 5.987 38.024 23.332 1.00 14.14 141 VAL B O 1
ATOM 2460 N N . HIS B 1 142 ? 7.692 36.647 22.933 1.00 12.39 142 HIS B N 1
ATOM 2461 C CA . HIS B 1 142 ? 7.676 36.120 24.286 1.00 12.27 142 HIS B CA 1
ATOM 2462 C C . HIS B 1 142 ? 7.802 37.218 25.336 1.00 12.00 142 HIS B C 1
ATOM 2463 O O . HIS B 1 142 ? 8.547 38.170 25.157 1.00 11.38 142 HIS B O 1
ATOM 2470 N N . ALA B 1 143 ? 7.073 37.080 26.438 1.00 12.49 143 ALA B N 1
ATOM 2471 C CA . ALA B 1 143 ? 7.140 38.007 27.549 1.00 13.05 143 ALA B CA 1
ATOM 2472 C C . ALA B 1 143 ? 8.581 38.308 27.971 1.00 12.16 143 ALA B C 1
ATOM 2473 O O . ALA B 1 143 ? 8.898 39.432 28.318 1.00 12.46 143 ALA B O 1
ATOM 2475 N N . ASN B 1 144 ? 9.450 37.299 27.950 1.00 12.55 144 ASN B N 1
ATOM 2476 C CA . ASN B 1 144 ? 10.838 37.495 28.393 1.00 12.53 144 ASN B CA 1
ATOM 2477 C C . ASN B 1 144 ? 11.676 38.327 27.434 1.00 12.05 144 ASN B C 1
ATOM 2478 O O . ASN B 1 144 ? 12.662 38.925 27.836 1.00 13.12 144 ASN B O 1
ATOM 2483 N N . SER B 1 145 ? 11.275 38.389 26.164 1.00 11.81 145 SER B N 1
ATOM 2484 C CA . SER B 1 145 ? 11.866 39.327 25.214 1.00 12.90 145 SER B CA 1
ATOM 2485 C C . SER B 1 145 ? 11.267 40.719 25.322 1.00 12.40 145 SER B C 1
ATOM 2486 O O . SER B 1 145 ? 11.962 41.725 25.215 1.00 13.94 145 SER B O 1
ATOM 2489 N N . ARG B 1 146 ? 9.952 40.797 25.508 1.00 12.70 146 ARG B N 1
ATOM 2490 C CA . ARG B 1 146 ? 9.309 42.102 25.656 1.00 13.84 146 ARG B CA 1
ATOM 2491 C C . ARG B 1 146 ? 9.854 42.865 26.867 1.00 13.68 146 ARG B C 1
ATOM 2492 O O . ARG B 1 146 ? 9.957 44.093 26.852 1.00 14.34 146 ARG B O 1
ATOM 2500 N N . ALA B 1 147 ? 10.257 42.131 27.900 1.00 13.70 147 ALA B N 1
ATOM 2501 C CA . ALA B 1 147 ? 10.729 42.729 29.141 1.00 13.98 147 ALA B CA 1
ATOM 2502 C C . ALA B 1 147 ? 11.952 43.630 28.960 1.00 14.55 147 ALA B C 1
ATOM 2503 O O . ALA B 1 147 ? 12.134 44.568 29.721 1.00 15.27 147 ALA B O 1
ATOM 2505 N N . TYR B 1 148 ? 12.778 43.357 27.948 1.00 14.34 148 TYR B N 1
ATOM 2506 C CA . TYR B 1 148 ? 13.950 44.187 27.661 1.00 15.20 148 TYR B CA 1
ATOM 2507 C C . TYR B 1 148 ? 13.599 45.600 27.176 1.00 16.98 148 TYR B C 1
ATOM 2508 O O . TYR B 1 148 ? 14.479 46.468 27.133 1.00 18.18 148 TYR B O 1
ATOM 2517 N N . PHE B 1 149 ? 12.336 45.827 26.809 1.00 17.83 149 PHE B N 1
ATOM 2518 C CA . PHE B 1 149 ? 11.882 47.084 26.188 1.00 19.44 149 PHE B CA 1
ATOM 2519 C C . PHE B 1 149 ? 10.887 47.864 27.042 1.00 22.54 149 PHE B C 1
ATOM 2520 O O . PHE B 1 149 ? 10.515 48.989 26.722 1.00 23.67 149 PHE B O 1
ATOM 2528 N N . LEU B 1 150 ? 10.413 47.209 28.091 1.00 26.03 150 LEU B N 1
ATOM 2529 C CA . LEU B 1 150 ? 10.077 47.853 29.346 1.00 28.74 150 LEU B CA 1
ATOM 2530 C C . LEU B 1 150 ? 11.422 47.508 29.991 1.00 30.61 150 LEU B C 1
ATOM 2531 O O . LEU B 1 150 ? 12.363 47.256 29.230 1.00 32.29 150 LEU B O 1
ATOM 2536 N N . ALA B 1 151 ? 11.642 47.525 31.301 1.00 32.22 151 ALA B N 1
ATOM 2537 C CA . ALA B 1 151 ? 11.054 48.373 32.325 1.00 33.08 151 ALA B CA 1
ATOM 2538 C C . ALA B 1 151 ? 11.976 47.995 33.481 1.00 33.75 151 ALA B C 1
ATOM 2539 O O . ALA B 1 151 ? 13.007 48.642 33.678 1.00 34.62 151 ALA B O 1
ATOM 2541 N N . GLU B 1 152 ? 11.617 46.924 34.199 1.00 33.97 152 GLU B N 1
ATOM 2542 C CA . GLU B 1 152 ? 12.534 46.195 35.071 1.00 34.24 152 GLU B CA 1
ATOM 2543 C C . GLU B 1 152 ? 11.882 45.029 35.838 1.00 33.24 152 GLU B C 1
ATOM 2544 O O . GLU B 1 152 ? 11.190 45.231 36.845 1.00 34.10 152 GLU B O 1
ATOM 2550 N N . LYS B 1 153 ? 12.097 43.816 35.335 1.00 31.44 153 LYS B N 1
ATOM 2551 C CA . LYS B 1 153 ? 12.284 42.638 36.198 1.00 29.55 153 LYS B CA 1
ATOM 2552 C C . LYS B 1 153 ? 13.800 42.417 36.168 1.00 27.57 153 LYS B C 1
ATOM 2553 O O . LYS B 1 153 ? 14.302 41.295 36.027 1.00 26.73 153 LYS B O 1
ATOM 2559 N N . ARG B 1 154 ? 14.517 43.526 36.316 1.00 25.45 154 ARG B N 1
ATOM 2560 C CA . ARG B 1 154 ? 15.915 43.635 35.949 1.00 23.86 154 ARG B CA 1
ATOM 2561 C C . ARG B 1 154 ? 16.787 43.832 37.186 1.00 22.78 154 ARG B C 1
ATOM 2562 O O . ARG B 1 154 ? 16.428 44.571 38.106 1.00 23.09 154 ARG B O 1
ATOM 2570 N N . THR B 1 155 ? 17.945 43.179 37.175 1.00 21.84 155 THR B N 1
ATOM 2571 C CA . THR B 1 155 ? 18.956 43.331 38.211 1.00 20.92 155 THR B CA 1
ATOM 2572 C C . THR B 1 155 ? 20.086 44.180 37.633 1.00 21.68 155 THR B C 1
ATOM 2573 O O . THR B 1 155 ? 20.602 43.916 36.550 1.00 20.18 155 THR B O 1
ATOM 2577 N N . GLY B 1 156 ? 20.477 45.219 38.346 1.00 22.62 156 GLY B N 1
ATOM 2578 C CA . GLY B 1 156 ? 21.570 46.057 37.896 1.00 24.23 156 GLY B CA 1
ATOM 2579 C C . GLY B 1 156 ? 21.193 47.088 36.850 1.00 26.39 156 GLY B C 1
ATOM 2580 O O . GLY B 1 156 ? 20.017 47.338 36.585 1.00 26.64 156 GLY B O 1
ATOM 2581 N N . VAL B 1 157 ? 22.241 47.613 36.222 1.00 28.20 157 VAL B N 1
ATOM 2582 C CA . VAL B 1 157 ? 22.244 48.871 35.499 1.00 29.63 157 VAL B CA 1
ATOM 2583 C C . VAL B 1 157 ? 22.324 48.632 33.999 1.00 29.58 157 VAL B C 1
ATOM 2584 O O . VAL B 1 157 ? 22.991 47.701 33.573 1.00 31.36 157 VAL B O 1
ATOM 2588 N N . PRO B 1 158 ? 21.633 49.430 33.188 1.00 29.76 158 PRO B N 1
ATOM 2589 C CA . PRO B 1 158 ? 22.052 49.579 31.791 1.00 29.26 158 PRO B CA 1
ATOM 2590 C C . PRO B 1 158 ? 23.377 50.345 31.776 1.00 28.65 158 PRO B C 1
ATOM 2591 O O . PRO B 1 158 ? 23.488 51.367 32.467 1.00 28.07 158 PRO B O 1
ATOM 2595 N N . GLY B 1 159 ? 24.369 49.836 31.050 1.00 27.78 159 GLY B N 1
ATOM 2596 C CA . GLY B 1 159 ? 25.665 50.478 30.937 1.00 27.62 159 GLY B CA 1
ATOM 2597 C C . GLY B 1 159 ? 25.530 51.866 30.354 1.00 27.63 159 GLY B C 1
ATOM 2598 O O . GLY B 1 159 ? 24.460 52.219 29.861 1.00 25.46 159 GLY B O 1
ATOM 2599 N N . LEU B 1 160 ? 26.632 52.618 30.414 1.00 28.47 160 LEU B N 1
ATOM 2600 C CA . LEU B 1 160 ? 26.718 54.049 30.108 1.00 29.48 160 LEU B CA 1
ATOM 2601 C C . LEU B 1 160 ? 26.741 54.890 31.386 1.00 30.17 160 LEU B C 1
ATOM 2602 O O . LEU B 1 160 ? 27.665 55.680 31.601 1.00 31.13 160 LEU B O 1
#

Solvent-accessible surface area: 14925 Å² total; per-residue (Å²): 179,69,182,19,162,113,91,35,38,20,23,0,1,101,3,1,1,3,7,4,0,10,0,2,0,51,1,78,162,37,30,18,0,0,0,60,35,45,69,79,6,9,89,44,88,19,11,2,0,14,15,35,1,14,3,59,11,52,1,81,49,0,0,71,77,8,0,97,51,3,0,18,45,151,28,62,30,124,47,17,113,33,23,0,1,14,44,9,81,19,128,24,0,64,78,18,96,115,39,40,2,1,39,5,1,5,0,4,66,19,156,16,48,74,161,111,10,134,62,29,111,128,55,2,92,61,42,124,36,34,61,37,117,47,0,52,87,38,113,98,0,30,50,27,0,50,13,2,18,64,74,140,105,81,116,63,16,11,12,91,185,70,183,17,149,138,112,27,42,24,30,0,2,117,8,1,1,4,2,2,0,11,0,0,0,31,5,93,208,31,52,15,0,0,0,80,32,49,67,80,6,10,90,40,93,14,12,2,0,13,15,34,0,13,3,59,10,53,0,71,48,0,0,67,80,8,0,86,50,3,0,21,45,135,32,61,25,126,48,18,38,12,36,0,0,7,37,9,84,18,130,23,0,55,69,14,96,116,25,43,3,0,39,5,2,1,0,6,64,12,165,12,50,88,168,112,19,141,63,30,116,130,49,3,99,66,41,122,38,36,64,36,118,43,0,53,84,39,117,107,2,30,53,30,0,52,19,7,33,102,66,126,181,77,15,28,72,53,18,205

Foldseek 3Di:
DDDDDPVVVVVDQQPHAFEKEFEFEAEPVQFTKWFQFCFDDLHRFTATFMDTDDPPGDPQRRQQVRCCVAFVAGDGCVQWDWQFWDKDKACDDRPTRPHIGIYTYTYTYHYDYSVRTDGDCPTGPDMDTHHLVVLLVDVSHDPRRNLSSDPVSSPPGPPD/DDDDDPVVVVCDQQPHAFEKEFEFEAEPVQFTKWFQFCFDDLHRFTATQMDTDDPPGDPQRRQQVRCCVAWVDGDGPVQWWWQFWAKDKACDDRVGRPGIGIYTYIYTYHYDHSVRTDGDCPTGPDMDTHHLVVLLVDPSHDPVRNVSSDDDVGHDDGHD

Radius of gyration: 20.18 Å; Cα contacts (8 Å, |Δi|>4): 708; chains: 2; bounding box: 47×41×61 Å

Sequence (320 aa):
MMFLRQEDFATVVRSTPLVSLDFIVENSRGEFLLGKRTNRPAQGYWFVPGGRVQKDETLEAAFERLTMAELGLRLPITAGQFYGVWQHFYDDNFSGTDFTTHYVVLGFRFRVSEEELLLPDEQHDDYRWLTSDALLASDNVHANSRAYFLAEKRTGVPGLMMFLRQEDFATVVRSTPLVSLDFIVENSRGEFLLGKRTNRPAQGYWFVPGGRVQKDETLEAAFERLTMAELGLRLPITAGQFYGVWQHFYDDNFSGTDFTTHYVVLGFRFRVSEEELLLPDEQHDDYRWLTSDALLASDNVHANSRAYFLAEKRTGVPGL

B-factor: mean 16.48, std 10.37, range [6.12, 62.65]

InterPro domains:
  IPR000086 NUDIX hydrolase domain [PF00293] (20-142)
  IPR000086 NUDIX hydrolase domain [PS51462] (13-153)
  IPR015797 NUDIX hydrolase-like domain superfamily [SSF55811] (2-153)
  IPR020084 NUDIX hydrolase, conserved site [PS00893] (50-71)
  IPR028613 GDP-mannose mannosyl hydrolase, Enterobacteria [MF_00941] (1-159)
  IPR033715 GDP-mannose mannosyl hydrolase [NF011963] (1-159)
  IPR033715 GDP-mannose mannosyl hydrolase [PIRSF037599] (1-151)

Nearest PDB structures (foldseek):
  1rya-assembly1_B  TM=1.006E+00  e=7.131E-37  Escherichia coli
  2i8u-assembly1_B  TM=1.003E+00  e=3.576E-32  Escherichia coli
  2gt2-assembly2_C  TM=9.478E-01  e=8.018E-31  Escherichia coli
  2gt4-assembly2_C-2  TM=9.381E-01  e=7.535E-31  Escherichia coli K-12
  2gt2-assembly2_D  TM=9.504E-01  e=5.514E-30  Escherichia coli